Protein AF-A0A935BKK0-F1 (afdb_monomer)

Solvent-accessible surface area (backbone atoms only — not comparable to full-atom values): 16508 Å² total; per-residue (Å²): 139,87,82,82,89,81,78,83,76,80,74,83,74,69,80,75,82,70,68,80,77,66,75,63,63,74,36,65,39,74,51,81,54,62,70,42,51,53,48,46,54,50,42,46,49,52,16,54,50,28,45,72,69,71,35,51,71,61,14,51,52,45,37,55,50,41,71,51,50,42,57,56,42,46,74,59,23,32,37,39,33,63,72,54,38,42,36,63,64,26,60,65,63,49,53,46,23,67,78,62,76,44,82,67,65,46,43,61,90,50,51,63,37,35,42,47,45,77,44,80,42,76,43,96,86,80,47,75,45,77,32,45,33,39,39,39,33,30,91,93,42,76,50,74,48,62,53,81,57,70,51,40,55,56,41,48,66,63,47,51,80,75,51,58,74,91,33,41,34,72,56,33,47,55,51,41,54,56,68,74,39,56,66,58,55,49,51,52,34,54,73,68,66,55,73,55,70,69,61,52,50,54,52,53,52,54,53,54,53,52,59,58,52,70,73,67,63,76,84,77,81,78,78,89,79,94,73,93,82,82,93,78,89,82,77,86,78,83,81,86,74,87,77,79,86,76,89,76,87,80,90,73,92,76,90,74,88,79,81,86,76,90,76,93,131

pLDDT: mean 74.19, std 18.28, range [37.16, 98.0]

Sequence (265 aa):
MNELDETPRPNETMPDGTVAGGAAKFVSIRVSPHSYFTALLLSSFISAFLFYLEKDLAGVIVFASSWILIPFFALNDKIAFDGRQLIRTGAIPTAWCWFNTSRRRLKLRDIEQAETEAIRTAKRGGNVYYRYRTTIRGKGLNVTIASGGSDYRDMVKSILPLLADNVLDTRSIELRDHLTDPAETLERAKNAHIPSAEVLESSFRNSRRRRTQNSNSPQIVVTNQKGRRASRPCQRTPRFRLLSPGSRSISSGFDLATERRSASF

Foldseek 3Di:
DDDDDDDPDPDPPDPPPCVPPPPQDKFKDQDDLVVLVVVLVVLLVVLVVCVVVVVPVVSVVSNVCSVPVSVVQSVQWMWIDRLFKIATPGPVVVVVCVVVVADRIGTLVQWQAKEKDFDWDADDPRDTDTKIWIWTDGPHDIDIDIRDDPSSLVVLQSRLVVHDPNRYDPVSVVSNVCSPCVPVVVVVCVVVVPDDPVVVVVVVVVVVVVVVVVVPDDDPPPDDDDDDDDDDDDDDDDDPDDDDDDDDDDDDDDDDDDDDDDDDD

Secondary structure (DSSP, 8-state):
------PPP-----------------EEEEPPTHHHHHHHHHHHHHHHHHHHTT-HHHHHHHHHHHHHHHHHHHHH-EEEE-SSEEEE--HHHHHHHHHTT--SEEEGGG--EEEEEEEEEEETTTEEEEEEEEEEEETTEEEEEE-SSHHHHHHHHHHGGGS-TTTB-HHHHHHHHHHH-HHHHHHHHHHTTPPPHHHHHHHHHHHHHHHHHTTS----------------PPP--------PPP-------------------

Nearest PDB structures (foldseek):
  5juu-assembly1_PA  TM=6.984E-01  e=1.333E-01  Saccharomyces cerevisiae
  8civ-assembly1_W  TM=6.795E-01  e=1.690E-01  Saccharomyces cerevisiae
  8oj3-assembly2_CF  TM=6.843E-01  e=5.890E-01  Candida albicans
  9fxq-assembly1_A  TM=4.635E-01  e=7.929E-01  Mammalia
  5ym6-assembly2_C  TM=4.821E-01  e=5.640E+00  Porcine coronavirus HKU15

Radius of gyration: 31.92 Å; Cα contacts (8 Å, |Δi|>4): 239; chains: 1; bounding box: 77×105×92 Å

Mean predicted aligned error: 17.64 Å

Structure (mmCIF, N/CA/C/O backbone):
data_AF-A0A935BKK0-F1
#
_entry.id   AF-A0A935BKK0-F1
#
loop_
_atom_site.group_PDB
_atom_site.id
_atom_site.type_symbol
_atom_site.label_atom_id
_atom_site.label_alt_id
_atom_site.label_comp_id
_atom_site.label_asym_id
_atom_site.label_entity_id
_atom_site.label_seq_id
_atom_site.pdbx_PDB_ins_code
_atom_site.Cartn_x
_atom_site.Cartn_y
_atom_site.Cartn_z
_atom_site.occupancy
_atom_site.B_iso_or_equiv
_atom_site.auth_seq_id
_atom_site.auth_comp_id
_atom_site.auth_asym_id
_atom_site.auth_atom_id
_atom_site.pdbx_PDB_model_num
ATOM 1 N N . MET A 1 1 ? -41.709 -18.773 64.059 1.00 37.91 1 MET A N 1
ATOM 2 C CA . MET A 1 1 ? -41.665 -20.034 63.291 1.00 37.91 1 MET A CA 1
ATOM 3 C C . MET A 1 1 ? -42.525 -19.801 62.065 1.00 37.91 1 MET A C 1
ATOM 5 O O . MET A 1 1 ? -43.735 -19.840 62.181 1.00 37.91 1 MET A O 1
ATOM 9 N N . ASN A 1 2 ? -41.974 -19.096 61.082 1.00 47.62 2 ASN A N 1
ATOM 10 C CA . ASN A 1 2 ? -41.115 -19.595 59.996 1.00 47.62 2 ASN A CA 1
ATOM 11 C C . ASN A 1 2 ? -41.984 -20.108 58.852 1.00 47.62 2 ASN A C 1
ATOM 13 O O . ASN A 1 2 ? -42.374 -21.263 58.887 1.00 47.62 2 ASN A O 1
ATOM 17 N N . GLU A 1 3 ? -42.216 -19.255 57.859 1.00 54.94 3 GLU A N 1
ATOM 18 C CA . GLU A 1 3 ? -42.040 -19.615 56.449 1.00 54.94 3 GLU A CA 1
ATOM 19 C C . GLU A 1 3 ? -41.944 -18.318 55.629 1.00 54.94 3 GLU A C 1
ATOM 21 O O . GLU A 1 3 ? -42.894 -17.548 55.516 1.00 54.94 3 GLU A O 1
ATOM 26 N N . LEU A 1 4 ? -40.715 -18.042 55.184 1.00 51.94 4 LEU A N 1
ATOM 27 C CA . LEU A 1 4 ? -40.326 -17.034 54.196 1.00 51.94 4 LEU A CA 1
ATOM 28 C C . LEU A 1 4 ? -40.773 -17.551 52.819 1.00 51.94 4 LEU A C 1
ATOM 30 O O . LEU A 1 4 ? -40.645 -18.738 52.547 1.00 51.94 4 LEU A O 1
ATOM 34 N N . ASP A 1 5 ? -41.500 -16.753 52.043 1.00 56.34 5 ASP A N 1
ATOM 35 C CA . ASP A 1 5 ? -40.977 -16.032 50.870 1.00 56.34 5 ASP A CA 1
ATOM 36 C C . ASP A 1 5 ? -40.160 -16.903 49.898 1.00 56.34 5 ASP A C 1
ATOM 38 O O . ASP A 1 5 ? -38.970 -17.120 50.101 1.00 56.34 5 ASP A O 1
ATOM 42 N N . GLU A 1 6 ? -40.799 -17.345 48.812 1.00 57.25 6 GLU A N 1
ATOM 43 C CA . GLU A 1 6 ? -40.118 -17.649 47.550 1.00 57.25 6 GLU A CA 1
ATOM 44 C C . GLU A 1 6 ? -41.124 -17.544 46.391 1.00 57.25 6 GLU A C 1
ATOM 46 O O . GLU A 1 6 ? -41.786 -18.499 45.984 1.00 57.25 6 GLU A O 1
ATOM 51 N N . THR A 1 7 ? -41.285 -16.329 45.863 1.00 63.69 7 THR A N 1
ATOM 52 C CA . THR A 1 7 ? -41.875 -16.149 44.531 1.00 63.69 7 THR A CA 1
ATOM 53 C C . THR A 1 7 ? -40.811 -16.452 43.468 1.00 63.69 7 THR A C 1
ATOM 55 O O . THR A 1 7 ? -39.657 -16.036 43.612 1.00 63.69 7 THR A O 1
ATOM 58 N N . PRO A 1 8 ? -41.145 -17.185 42.390 1.00 51.88 8 PRO A N 1
ATOM 59 C CA . PRO A 1 8 ? -40.176 -17.527 41.360 1.00 51.88 8 PRO A CA 1
ATOM 60 C C . PRO A 1 8 ? -39.785 -16.265 40.586 1.00 51.88 8 PRO A C 1
ATOM 62 O O . PRO A 1 8 ? -40.632 -15.578 40.010 1.00 51.88 8 PRO A O 1
ATOM 65 N N . ARG A 1 9 ? -38.485 -15.951 40.583 1.00 50.94 9 ARG A N 1
ATOM 66 C CA . ARG A 1 9 ? -37.922 -14.825 39.830 1.00 50.94 9 ARG A CA 1
ATOM 67 C C . ARG A 1 9 ? -38.224 -14.993 38.335 1.00 50.94 9 ARG A C 1
ATOM 69 O O . ARG A 1 9 ? -37.987 -16.076 37.797 1.00 50.94 9 ARG A O 1
ATOM 76 N N . PRO A 1 10 ? -38.684 -13.940 37.640 1.00 47.69 10 PRO A N 1
ATOM 77 C CA . PRO A 1 10 ? -38.811 -13.969 36.196 1.00 47.69 10 PRO A CA 1
ATOM 78 C C . PRO A 1 10 ? -37.407 -13.979 35.592 1.00 47.69 10 PRO A C 1
ATOM 80 O O . PRO A 1 10 ? -36.679 -12.997 35.675 1.00 47.69 10 PRO A O 1
ATOM 83 N N . ASN A 1 11 ? -37.043 -15.129 35.035 1.00 51.31 11 ASN A N 1
ATOM 84 C CA . ASN A 1 11 ? -36.199 -15.324 33.863 1.00 51.31 11 ASN A CA 1
ATOM 85 C C . ASN A 1 11 ? -35.245 -14.155 33.581 1.00 51.31 11 ASN A C 1
ATOM 87 O O . ASN A 1 11 ? -35.553 -13.257 32.795 1.00 51.31 11 ASN A O 1
ATOM 91 N N . GLU A 1 12 ? -34.060 -14.209 34.186 1.00 47.75 12 GLU A N 1
ATOM 92 C CA . GLU A 1 12 ? -32.892 -13.506 33.676 1.00 47.75 12 GLU A CA 1
ATOM 93 C C . GLU A 1 12 ? -32.617 -14.046 32.267 1.00 47.75 12 GLU A C 1
ATOM 95 O O . GLU A 1 12 ? -31.925 -15.044 32.068 1.00 47.75 12 GLU A O 1
ATOM 100 N N . THR A 1 13 ? -33.209 -13.406 31.258 1.00 48.81 13 THR A N 1
ATOM 101 C CA . THR A 1 13 ? -32.675 -13.426 29.902 1.00 48.81 13 THR A CA 1
ATOM 102 C C . THR A 1 13 ? -31.261 -12.886 30.002 1.00 48.81 13 THR A C 1
ATOM 104 O O . THR A 1 13 ? -31.041 -11.675 30.040 1.00 48.81 13 THR A O 1
ATOM 107 N N . MET A 1 14 ? -30.303 -13.810 30.075 1.00 43.22 14 MET A N 1
ATOM 108 C CA . MET A 1 14 ? -28.941 -13.555 29.645 1.00 43.22 14 MET A CA 1
ATOM 109 C C . MET A 1 14 ? -29.031 -12.780 28.326 1.00 43.22 14 MET A C 1
ATOM 111 O O . MET A 1 14 ? -29.730 -13.248 27.419 1.00 43.22 14 MET A O 1
ATOM 115 N N . PRO A 1 15 ? -28.387 -11.608 28.190 1.00 44.84 15 PRO A N 1
ATOM 116 C CA . PRO A 1 15 ? -28.134 -11.077 26.870 1.00 44.84 15 PRO A CA 1
ATOM 117 C C . PRO A 1 15 ? -27.265 -12.126 26.188 1.00 44.84 15 PRO A C 1
ATOM 119 O O . PRO A 1 15 ? -26.084 -12.278 26.499 1.00 44.84 15 PRO A O 1
ATOM 122 N N . ASP A 1 16 ? -27.914 -12.911 25.332 1.00 40.69 16 ASP A N 1
ATOM 123 C CA . ASP A 1 16 ? -27.285 -13.731 24.324 1.00 40.69 16 ASP A CA 1
ATOM 124 C C . ASP A 1 16 ? -26.222 -12.839 23.690 1.00 40.69 16 ASP A C 1
ATOM 126 O O . ASP A 1 16 ? -26.522 -11.863 22.995 1.00 40.69 16 ASP A O 1
ATOM 130 N N . GLY A 1 17 ? -24.968 -13.123 24.040 1.00 40.44 17 GLY A N 1
ATOM 131 C CA . GLY A 1 17 ? -23.784 -12.603 23.393 1.00 40.44 17 GLY A CA 1
ATOM 132 C C . GLY A 1 17 ? -23.728 -13.176 21.988 1.00 40.44 17 GLY A C 1
ATOM 133 O O . GLY A 1 17 ? -22.764 -13.838 21.614 1.00 40.44 17 GLY A O 1
ATOM 134 N N . THR A 1 18 ? -24.759 -12.892 21.198 1.00 38.88 18 THR A N 1
ATOM 135 C CA . THR A 1 18 ? -24.728 -12.888 19.755 1.00 38.88 18 THR A CA 1
ATOM 136 C C . THR A 1 18 ? -23.804 -11.736 19.391 1.00 38.88 18 THR A C 1
ATOM 138 O O . THR A 1 18 ? -24.219 -10.635 19.032 1.00 38.88 18 THR A O 1
ATOM 141 N N . VAL A 1 19 ? -22.502 -11.988 19.540 1.00 45.91 19 VAL A N 1
ATOM 142 C CA . VAL A 1 19 ? -21.461 -11.278 18.812 1.00 45.91 19 VAL A CA 1
ATOM 143 C C . VAL A 1 19 ? -21.928 -11.359 17.376 1.00 45.91 19 VAL A C 1
ATOM 145 O O . VAL A 1 19 ? -21.990 -12.455 16.819 1.00 45.91 19 VAL A O 1
ATOM 148 N N . ALA A 1 20 ? -22.391 -10.226 16.852 1.00 38.09 20 ALA A N 1
ATOM 149 C CA . ALA A 1 20 ? -22.982 -10.109 15.539 1.00 38.09 20 ALA A CA 1
ATOM 150 C C . ALA A 1 20 ? -22.041 -10.770 14.529 1.00 38.09 20 ALA A C 1
ATOM 152 O O . ALA A 1 20 ? -21.053 -10.184 14.083 1.00 38.09 20 ALA A O 1
ATOM 153 N N . GLY A 1 21 ? -22.343 -12.026 14.202 1.00 37.16 21 GLY A N 1
ATOM 154 C CA . GLY A 1 21 ? -21.701 -12.805 13.165 1.00 37.16 21 GLY A CA 1
ATOM 155 C C . GLY A 1 21 ? -22.168 -12.249 11.837 1.00 37.16 21 GLY A C 1
ATOM 156 O O . GLY A 1 21 ? -22.944 -12.882 11.128 1.00 37.16 21 GLY A O 1
ATOM 157 N N . GLY A 1 22 ? -21.747 -11.020 11.535 1.00 42.44 22 GLY A N 1
ATOM 158 C CA . GLY A 1 22 ? -21.942 -10.401 10.242 1.00 42.44 22 GLY A CA 1
ATOM 159 C C . GLY A 1 22 ? -21.356 -11.341 9.205 1.00 42.44 22 GLY A C 1
ATOM 160 O O . GLY A 1 22 ? -20.155 -11.618 9.229 1.00 42.44 22 GLY A O 1
ATOM 161 N N . ALA A 1 23 ? -22.224 -11.874 8.343 1.00 44.94 23 ALA A N 1
ATOM 162 C CA . ALA A 1 23 ? -21.846 -12.700 7.208 1.00 44.94 23 ALA A CA 1
ATOM 163 C C . ALA A 1 23 ? -20.591 -12.104 6.564 1.00 44.94 23 ALA A C 1
ATOM 165 O O . ALA A 1 23 ? -20.589 -10.923 6.211 1.00 44.94 23 ALA A O 1
ATOM 166 N N . ALA A 1 24 ? -19.516 -12.894 6.502 1.00 54.97 24 ALA A N 1
ATOM 167 C CA . ALA A 1 24 ? -18.192 -12.443 6.094 1.00 54.97 24 ALA A CA 1
ATOM 168 C C . ALA A 1 24 ? -18.259 -11.812 4.696 1.00 54.97 24 ALA A C 1
ATOM 170 O O . ALA A 1 24 ? -18.214 -12.500 3.676 1.00 54.97 24 ALA A O 1
ATOM 171 N N . LYS A 1 25 ? -18.426 -10.487 4.650 1.00 71.06 25 LYS A N 1
ATOM 172 C CA . LYS A 1 25 ? -18.494 -9.722 3.412 1.00 71.06 25 LYS A CA 1
ATOM 173 C C . LYS A 1 25 ? -17.109 -9.800 2.789 1.00 71.06 25 LYS A C 1
ATOM 175 O O . LYS A 1 25 ? -16.136 -9.348 3.387 1.00 71.06 25 LYS A O 1
ATOM 180 N N . PHE A 1 26 ? -17.022 -10.386 1.600 1.00 79.56 26 PHE A N 1
ATOM 181 C CA . PHE A 1 26 ? -15.800 -10.337 0.813 1.00 79.56 26 PHE A CA 1
ATOM 182 C C . PHE A 1 26 ? -15.550 -8.878 0.423 1.00 79.56 26 PHE A C 1
ATOM 184 O O . PHE A 1 26 ? -16.337 -8.287 -0.321 1.00 79.56 26 PHE A O 1
ATOM 191 N N . VAL A 1 27 ? -14.485 -8.281 0.955 1.00 84.62 27 VAL A N 1
ATOM 192 C CA . VAL A 1 27 ? -14.119 -6.891 0.659 1.00 84.62 27 VAL A CA 1
ATOM 193 C C . VAL A 1 27 ? -12.782 -6.873 -0.061 1.00 84.62 27 VAL A C 1
ATOM 195 O O . VAL A 1 27 ? -11.826 -7.521 0.361 1.00 84.62 27 VAL A O 1
ATOM 198 N N . SER A 1 28 ? -12.705 -6.120 -1.157 1.00 86.25 28 SER A N 1
ATOM 199 C CA . SER A 1 28 ? -11.475 -5.963 -1.927 1.00 86.25 28 SER A CA 1
ATOM 200 C C . SER A 1 28 ? -11.129 -4.496 -2.134 1.00 86.25 28 SER A C 1
ATOM 202 O O . SER A 1 28 ? -12.001 -3.707 -2.489 1.00 86.25 28 SER A O 1
ATOM 204 N N . ILE A 1 29 ? -9.853 -4.153 -1.982 1.00 86.44 29 ILE A N 1
ATOM 205 C CA . ILE A 1 29 ? -9.317 -2.804 -2.165 1.00 86.44 29 ILE A CA 1
ATOM 206 C C . ILE A 1 29 ? -8.163 -2.826 -3.158 1.00 86.44 29 ILE A C 1
ATOM 208 O O . ILE A 1 29 ? -7.318 -3.721 -3.143 1.00 86.44 29 ILE A O 1
ATOM 212 N N . ARG A 1 30 ? -8.090 -1.796 -4.004 1.00 84.25 30 ARG A N 1
ATOM 213 C CA . ARG A 1 30 ? -6.943 -1.574 -4.892 1.00 84.25 30 ARG A CA 1
ATOM 214 C C . ARG A 1 30 ? -5.735 -1.070 -4.110 1.00 84.25 30 ARG A C 1
ATOM 216 O O . ARG A 1 30 ? -5.847 -0.156 -3.295 1.00 84.25 30 ARG A O 1
ATOM 223 N N . VAL A 1 31 ? -4.572 -1.646 -4.387 1.00 81.81 31 VAL A N 1
ATOM 224 C CA . VAL A 1 31 ? -3.328 -1.243 -3.722 1.00 81.81 31 VAL A CA 1
ATOM 225 C C . VAL A 1 31 ? -2.841 0.091 -4.279 1.00 81.81 31 VAL A C 1
ATOM 227 O O . VAL A 1 31 ? -3.109 0.433 -5.431 1.00 81.81 31 VAL A O 1
ATOM 230 N N . SER A 1 32 ? -2.121 0.867 -3.466 1.00 79.25 32 SER A N 1
ATOM 231 C CA . SER A 1 32 ? 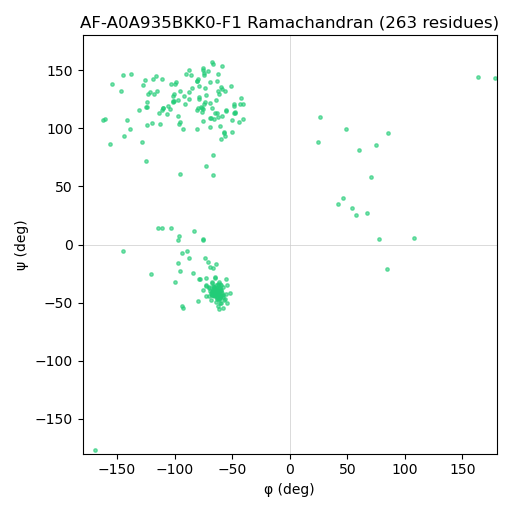-1.494 2.088 -3.958 1.00 79.25 32 SER A CA 1
ATOM 232 C C . SER A 1 32 ? -0.467 1.755 -5.058 1.00 79.25 32 SER A C 1
ATOM 234 O O . SER A 1 32 ? 0.389 0.887 -4.870 1.00 79.25 32 SER A O 1
ATOM 236 N N . PRO A 1 33 ? -0.491 2.459 -6.203 1.00 79.44 33 PRO A N 1
ATOM 237 C CA . PRO A 1 33 ? 0.383 2.160 -7.340 1.00 79.44 33 PRO A CA 1
ATOM 238 C C . PRO A 1 33 ? 1.840 2.610 -7.131 1.00 79.44 33 PRO A C 1
ATOM 240 O O . PRO A 1 33 ? 2.655 2.512 -8.043 1.00 79.44 33 PRO A O 1
ATOM 243 N N . HIS A 1 34 ? 2.196 3.118 -5.947 1.00 84.19 34 HIS A N 1
ATOM 244 C CA . HIS A 1 34 ? 3.484 3.768 -5.707 1.00 84.19 34 HIS A CA 1
ATOM 245 C C . HIS A 1 34 ? 4.681 2.851 -6.000 1.00 84.19 34 HIS A C 1
ATOM 247 O O . HIS A 1 34 ? 5.605 3.267 -6.691 1.00 84.19 34 HIS A O 1
ATOM 253 N N . SER A 1 35 ? 4.625 1.584 -5.571 1.00 83.62 35 SER A N 1
ATOM 254 C CA . SER A 1 35 ? 5.682 0.598 -5.847 1.00 83.62 35 SER A CA 1
ATOM 255 C C . SER A 1 35 ? 5.836 0.271 -7.337 1.00 83.62 35 SER A C 1
ATOM 257 O O . SER A 1 35 ? 6.922 -0.073 -7.796 1.00 83.62 35 SER A O 1
ATOM 259 N N . TYR A 1 36 ? 4.751 0.371 -8.106 1.00 88.25 36 TYR A N 1
ATOM 260 C CA . TYR A 1 36 ? 4.778 0.142 -9.549 1.00 88.25 36 TYR A CA 1
ATOM 261 C C . TYR A 1 36 ? 5.417 1.324 -10.274 1.00 88.25 36 TYR A C 1
ATOM 263 O O . TYR A 1 36 ? 6.218 1.119 -11.178 1.00 88.25 36 TYR A O 1
ATOM 271 N N . PHE A 1 37 ? 5.140 2.557 -9.838 1.00 90.69 37 PHE A N 1
ATOM 272 C CA . PHE A 1 37 ? 5.808 3.737 -10.387 1.00 90.69 37 PHE A CA 1
ATOM 273 C C . PHE A 1 37 ? 7.311 3.725 -10.126 1.00 90.69 37 PHE A C 1
ATOM 275 O O . PHE A 1 37 ? 8.081 4.015 -11.036 1.00 90.69 37 PHE A O 1
ATOM 282 N N . THR A 1 38 ? 7.748 3.338 -8.923 1.00 91.69 38 THR A N 1
ATOM 283 C CA . THR A 1 38 ? 9.184 3.201 -8.641 1.00 91.69 38 THR A CA 1
ATOM 284 C C . THR A 1 38 ? 9.830 2.136 -9.520 1.00 91.69 38 THR A C 1
ATOM 286 O O . THR A 1 38 ? 10.916 2.365 -10.041 1.00 91.69 38 THR A O 1
ATOM 289 N N . ALA A 1 39 ? 9.150 1.004 -9.741 1.00 91.12 39 ALA A N 1
ATOM 290 C CA . ALA A 1 39 ? 9.642 -0.040 -10.634 1.00 91.12 39 ALA A CA 1
ATOM 291 C C . ALA A 1 39 ? 9.741 0.448 -12.088 1.00 91.12 39 ALA A C 1
ATOM 293 O O . ALA A 1 39 ? 10.757 0.199 -12.723 1.00 91.12 39 ALA A O 1
ATOM 294 N N . LEU A 1 40 ? 8.737 1.186 -12.579 1.00 94.00 40 LEU A N 1
ATOM 295 C CA . LEU A 1 40 ? 8.705 1.749 -13.935 1.00 94.00 40 LEU A CA 1
ATOM 296 C C . LEU A 1 40 ? 9.812 2.782 -14.164 1.00 94.00 40 LEU A C 1
ATOM 298 O O . LEU A 1 40 ? 10.447 2.800 -15.218 1.00 94.00 40 LEU A O 1
ATOM 302 N N . LEU A 1 41 ? 10.062 3.646 -13.179 1.00 95.50 41 LEU A N 1
ATOM 303 C CA . LEU A 1 41 ? 11.153 4.618 -13.251 1.00 95.50 41 LEU A CA 1
ATOM 304 C C . LEU A 1 41 ? 12.516 3.921 -13.245 1.00 95.50 41 LEU A C 1
ATOM 306 O O . LEU A 1 41 ? 13.382 4.263 -14.047 1.00 95.50 41 LEU A O 1
ATOM 310 N N . LEU A 1 42 ? 12.691 2.916 -12.385 1.00 95.94 42 LEU A N 1
ATOM 311 C CA . LEU A 1 42 ? 13.938 2.166 -12.292 1.00 95.94 42 LEU A CA 1
ATOM 312 C C . LEU A 1 42 ? 14.220 1.360 -13.567 1.00 95.94 42 LEU A C 1
ATOM 314 O O . LEU A 1 42 ? 15.341 1.375 -14.063 1.00 95.94 42 LEU A O 1
ATOM 318 N N . SER A 1 43 ? 13.218 0.693 -14.137 1.00 94.56 43 SER A N 1
ATOM 319 C CA . SER A 1 43 ? 13.366 -0.040 -15.399 1.00 94.56 43 SER A CA 1
ATOM 320 C C . SER A 1 43 ? 13.622 0.890 -16.585 1.00 94.56 43 SER A C 1
ATOM 322 O O . SER A 1 43 ? 14.423 0.556 -17.455 1.00 94.56 43 SER A O 1
ATOM 324 N N . SER A 1 44 ? 13.008 2.077 -16.603 1.00 96.19 44 SER A N 1
ATOM 325 C CA . SER A 1 44 ? 13.302 3.104 -17.611 1.00 96.19 44 SER A CA 1
ATOM 326 C C . SER A 1 44 ? 14.746 3.596 -17.490 1.00 96.19 44 SER A C 1
ATOM 328 O O . SER A 1 44 ? 15.427 3.748 -18.500 1.00 96.19 44 SER A O 1
ATOM 330 N N . PHE A 1 45 ? 15.245 3.774 -16.263 1.00 97.75 45 PHE A N 1
ATOM 331 C CA . PHE A 1 45 ? 16.648 4.104 -16.015 1.00 97.75 45 PHE A CA 1
ATOM 332 C C . PHE A 1 45 ? 17.596 2.990 -16.483 1.00 97.75 45 PHE A C 1
ATOM 334 O O . PHE A 1 45 ? 18.573 3.270 -17.171 1.00 97.75 45 PHE A O 1
ATOM 341 N N . ILE A 1 46 ? 17.288 1.724 -16.180 1.00 97.06 46 ILE A N 1
ATOM 342 C CA . ILE A 1 46 ? 18.077 0.569 -16.640 1.00 97.06 46 ILE A CA 1
ATOM 343 C C . ILE A 1 46 ? 18.086 0.490 -18.171 1.00 97.06 46 ILE A C 1
ATOM 345 O O . ILE A 1 46 ? 19.127 0.233 -18.767 1.00 97.06 46 ILE A O 1
ATOM 349 N N . SER A 1 47 ? 16.950 0.745 -18.820 1.00 97.50 47 SER A N 1
ATOM 350 C CA . SER A 1 47 ? 16.868 0.796 -20.280 1.00 97.50 47 SER A CA 1
ATOM 351 C C . SER A 1 47 ? 17.751 1.907 -20.863 1.00 97.50 47 SER A C 1
ATOM 353 O O . SER A 1 47 ? 18.548 1.635 -21.758 1.00 97.50 47 SER A O 1
ATOM 355 N N . ALA A 1 48 ? 17.695 3.123 -20.309 1.00 97.50 48 ALA A N 1
ATOM 356 C CA . ALA A 1 48 ? 18.576 4.222 -20.711 1.00 97.50 48 ALA A CA 1
ATOM 357 C C . ALA A 1 48 ? 20.063 3.878 -20.511 1.00 97.50 48 ALA A C 1
ATOM 359 O O . ALA A 1 48 ? 20.894 4.187 -21.362 1.00 97.50 48 ALA A O 1
ATOM 360 N N . PHE A 1 49 ? 20.396 3.184 -19.420 1.00 98.00 49 PHE A N 1
ATOM 361 C CA . PHE A 1 49 ? 21.752 2.707 -19.163 1.00 98.00 49 PHE A CA 1
ATOM 362 C C . PHE A 1 49 ? 22.208 1.643 -20.177 1.00 98.00 49 PHE A C 1
ATOM 364 O O . PHE A 1 49 ? 23.360 1.649 -20.595 1.00 98.00 49 PHE A O 1
ATOM 371 N N . LEU A 1 50 ? 21.315 0.759 -20.629 1.00 97.62 50 LEU A N 1
ATOM 372 C CA . LEU A 1 50 ? 21.626 -0.214 -21.683 1.00 97.62 50 LEU A CA 1
ATOM 373 C C . LEU A 1 50 ? 21.875 0.454 -23.039 1.00 97.62 50 LEU A C 1
ATOM 375 O O . LEU A 1 50 ? 22.786 0.033 -23.747 1.00 97.62 50 LEU A O 1
ATOM 379 N N . PHE A 1 51 ? 21.125 1.507 -23.372 1.00 97.62 51 PHE A N 1
ATOM 380 C CA . PHE A 1 51 ? 21.409 2.328 -24.554 1.00 97.62 51 PHE A CA 1
ATOM 381 C C . PHE A 1 51 ? 22.770 3.017 -24.453 1.00 97.62 51 PHE A C 1
ATOM 383 O O . PHE A 1 51 ? 23.517 3.048 -25.423 1.00 97.62 51 PHE A O 1
ATOM 390 N N . TYR A 1 52 ? 23.134 3.507 -23.266 1.00 97.75 52 TYR A N 1
ATOM 391 C CA . TYR A 1 52 ? 24.463 4.073 -23.032 1.00 97.75 52 TYR A CA 1
ATOM 392 C C . TYR A 1 52 ? 25.596 3.051 -23.243 1.00 97.75 52 TYR A C 1
ATOM 394 O O . TYR A 1 52 ? 26.676 3.416 -23.692 1.00 97.75 52 TYR A O 1
ATOM 402 N N . LEU A 1 53 ? 25.351 1.768 -22.960 1.00 98.00 53 LEU A N 1
ATOM 403 C CA . LEU A 1 53 ? 26.295 0.673 -23.221 1.00 98.00 53 LEU A CA 1
ATOM 404 C C . LEU A 1 53 ? 26.248 0.144 -24.669 1.00 98.00 53 LEU A C 1
ATOM 406 O O . LEU A 1 53 ? 26.784 -0.936 -24.927 1.00 98.00 53 LEU A O 1
ATOM 410 N N . GLU A 1 54 ? 25.571 0.845 -25.587 1.00 97.38 54 GLU A N 1
ATOM 411 C CA . GLU A 1 54 ? 25.372 0.443 -26.992 1.00 97.38 54 GLU A CA 1
ATOM 412 C C . GLU A 1 54 ? 24.677 -0.929 -27.134 1.00 97.38 54 GLU A C 1
ATOM 414 O O . GLU A 1 54 ? 24.821 -1.653 -28.121 1.00 97.38 54 GLU A O 1
ATOM 419 N N . LYS A 1 55 ? 23.903 -1.337 -26.118 1.00 97.50 55 LYS A N 1
ATOM 420 C CA . LYS A 1 55 ? 23.090 -2.562 -26.129 1.00 97.50 55 LYS A CA 1
ATOM 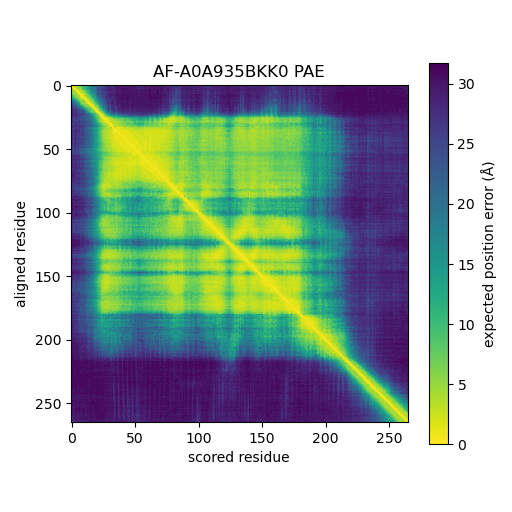421 C C . LYS A 1 55 ? 21.659 -2.243 -26.544 1.00 97.50 55 LYS A C 1
ATOM 423 O O . LYS A 1 55 ? 20.714 -2.518 -25.802 1.00 97.50 55 LYS A O 1
ATOM 428 N N . ASP A 1 56 ? 21.502 -1.714 -27.753 1.00 96.12 56 ASP A N 1
ATOM 429 C CA . ASP A 1 56 ? 20.235 -1.160 -28.246 1.00 96.12 56 ASP A CA 1
ATOM 430 C C . ASP A 1 56 ? 19.078 -2.159 -28.190 1.00 96.12 56 ASP A C 1
ATOM 432 O O . ASP A 1 56 ? 18.008 -1.852 -27.663 1.00 96.12 56 ASP A O 1
ATOM 436 N N . LEU A 1 57 ? 19.302 -3.394 -28.653 1.00 97.12 57 LEU A N 1
ATOM 437 C CA . LEU A 1 57 ? 18.269 -4.433 -28.650 1.00 97.12 57 LEU A CA 1
ATOM 438 C C . LEU A 1 57 ? 17.777 -4.740 -27.226 1.00 97.12 57 LEU A C 1
ATOM 440 O O . LEU A 1 57 ? 16.572 -4.817 -26.983 1.00 97.12 57 LEU A O 1
ATOM 444 N N . ALA A 1 58 ? 18.700 -4.885 -26.271 1.00 96.31 58 ALA A N 1
ATOM 445 C CA . ALA A 1 58 ? 18.353 -5.146 -24.877 1.00 96.31 58 ALA A CA 1
ATOM 446 C C . ALA A 1 58 ? 17.637 -3.939 -24.248 1.00 96.31 58 ALA A C 1
ATOM 448 O O . ALA A 1 58 ? 16.638 -4.118 -23.548 1.00 96.31 58 ALA A O 1
ATOM 449 N N . GLY A 1 59 ? 18.104 -2.720 -24.539 1.00 97.25 59 GLY A N 1
ATOM 450 C CA . GLY A 1 59 ? 17.485 -1.473 -24.092 1.00 97.25 59 GLY A CA 1
ATOM 451 C C . GLY A 1 59 ? 16.028 -1.354 -24.540 1.00 97.25 59 GLY A C 1
ATOM 452 O O . GLY A 1 59 ? 15.157 -1.099 -23.702 1.00 97.25 59 GLY A O 1
ATOM 453 N N . VAL A 1 60 ? 15.746 -1.629 -25.820 1.00 97.50 60 VAL A N 1
ATOM 454 C CA . VAL A 1 60 ? 14.387 -1.621 -26.395 1.00 97.50 60 VAL A CA 1
ATOM 455 C C . VAL A 1 60 ? 13.493 -2.678 -25.747 1.00 97.50 60 VAL A C 1
ATOM 457 O O . VAL A 1 60 ? 12.364 -2.366 -25.365 1.00 97.50 60 VAL A O 1
ATOM 460 N N . ILE A 1 61 ? 13.981 -3.912 -25.578 1.00 96.94 61 ILE A N 1
ATOM 461 C CA . ILE A 1 61 ? 13.195 -4.999 -24.972 1.00 96.94 61 ILE A CA 1
ATOM 462 C C . ILE A 1 61 ? 12.809 -4.651 -23.530 1.00 96.94 61 ILE A C 1
ATOM 464 O O . ILE A 1 61 ? 11.641 -4.787 -23.153 1.00 96.94 61 ILE A O 1
ATOM 468 N N . VAL A 1 62 ? 13.757 -4.169 -22.720 1.00 96.25 62 VAL A N 1
ATOM 469 C CA . VAL A 1 62 ? 13.491 -3.775 -21.326 1.00 96.25 62 VAL A CA 1
ATOM 470 C C . VAL A 1 62 ? 12.522 -2.595 -21.269 1.00 96.25 62 VAL A C 1
ATOM 472 O O . VAL A 1 62 ? 11.601 -2.604 -20.452 1.00 96.25 62 VAL A O 1
ATOM 475 N N . PHE A 1 63 ? 12.669 -1.613 -22.162 1.00 97.06 63 PHE A N 1
ATOM 476 C CA . PHE A 1 63 ? 11.761 -0.471 -22.232 1.00 97.06 63 PHE A CA 1
ATOM 477 C C . PHE A 1 63 ? 10.327 -0.902 -22.551 1.00 97.06 63 PHE A C 1
ATOM 479 O O . PHE A 1 63 ? 9.404 -0.620 -21.784 1.00 97.06 63 PHE A O 1
ATOM 486 N N . ALA A 1 64 ? 10.148 -1.626 -23.658 1.00 96.56 64 ALA A N 1
ATOM 487 C CA . ALA A 1 64 ? 8.841 -2.051 -24.141 1.00 96.56 64 ALA A CA 1
ATOM 488 C C . ALA A 1 64 ? 8.148 -2.982 -23.139 1.00 96.56 64 ALA A C 1
ATOM 490 O O . ALA A 1 64 ? 6.991 -2.762 -22.780 1.00 96.56 64 ALA A O 1
ATOM 491 N N . SER A 1 65 ? 8.867 -3.985 -22.626 1.00 94.12 65 SER A N 1
ATOM 492 C CA . SER A 1 65 ? 8.317 -4.908 -21.629 1.00 94.12 65 SER A CA 1
ATOM 493 C C . SER A 1 65 ? 7.921 -4.184 -20.343 1.00 94.12 65 SER A C 1
ATOM 495 O O . SER A 1 65 ? 6.828 -4.411 -19.833 1.00 94.12 65 SER A O 1
ATOM 497 N N . SER A 1 66 ? 8.741 -3.254 -19.850 1.00 94.75 66 SER A N 1
ATOM 498 C CA . SER A 1 66 ? 8.423 -2.455 -18.667 1.00 94.75 66 SER A CA 1
ATOM 499 C C . SER A 1 66 ? 7.154 -1.617 -18.849 1.00 94.75 66 SER A C 1
ATOM 501 O O . SER A 1 66 ? 6.261 -1.647 -17.999 1.00 94.75 66 SER A O 1
ATOM 503 N N . TRP A 1 67 ? 7.060 -0.872 -19.951 1.00 95.25 67 TRP A N 1
ATOM 504 C CA . TRP A 1 67 ? 5.938 0.032 -20.218 1.00 95.25 67 TRP A CA 1
ATOM 505 C C . TRP A 1 67 ? 4.618 -0.686 -20.497 1.00 95.25 67 TRP A C 1
ATOM 507 O O . TRP A 1 67 ? 3.563 -0.078 -20.347 1.00 95.25 67 TRP A O 1
ATOM 517 N N . ILE A 1 68 ? 4.652 -1.969 -20.854 1.00 93.88 68 ILE A N 1
ATOM 518 C CA . ILE A 1 68 ? 3.449 -2.787 -21.044 1.00 93.88 68 ILE A CA 1
ATOM 519 C C . ILE A 1 68 ? 3.109 -3.545 -19.755 1.00 93.88 68 ILE A C 1
ATOM 521 O O . ILE A 1 68 ? 1.994 -3.446 -19.240 1.00 93.88 68 ILE A O 1
ATOM 525 N N . LEU A 1 69 ? 4.072 -4.283 -19.197 1.00 91.06 69 LEU A N 1
ATOM 526 C CA . LEU A 1 69 ? 3.831 -5.209 -18.090 1.00 91.06 69 LEU A CA 1
ATOM 527 C C . LEU A 1 69 ? 3.575 -4.488 -16.766 1.00 91.06 69 LEU A C 1
ATOM 529 O O . LEU A 1 69 ? 2.656 -4.856 -16.038 1.00 91.06 69 LEU A O 1
ATOM 533 N N . ILE A 1 70 ? 4.356 -3.456 -16.432 1.00 90.50 70 ILE A N 1
ATOM 534 C CA . ILE A 1 70 ? 4.237 -2.778 -15.134 1.00 90.50 70 ILE A CA 1
ATOM 535 C C . ILE A 1 70 ? 2.874 -2.094 -14.954 1.00 90.50 70 ILE A C 1
ATOM 537 O O . ILE A 1 70 ? 2.248 -2.343 -13.918 1.00 90.50 70 ILE A O 1
ATOM 541 N N . PRO A 1 71 ? 2.356 -1.281 -15.899 1.00 89.06 71 PRO A N 1
ATOM 542 C CA . PRO A 1 71 ? 1.024 -0.706 -15.734 1.00 89.06 71 PRO A CA 1
ATOM 543 C C . PRO A 1 71 ? -0.067 -1.778 -15.759 1.00 89.06 71 PRO A C 1
ATOM 545 O O . PRO A 1 71 ? -1.004 -1.696 -14.965 1.00 89.06 71 PRO A O 1
ATOM 548 N N . PHE A 1 72 ? 0.072 -2.822 -16.584 1.00 89.06 72 PHE A N 1
ATOM 549 C CA . PHE A 1 72 ? -0.863 -3.947 -16.575 1.00 89.06 72 PHE A CA 1
ATOM 550 C C . PHE A 1 72 ? -0.938 -4.619 -15.194 1.00 89.06 72 PHE A C 1
ATOM 552 O O . PHE A 1 72 ? -2.028 -4.883 -14.681 1.00 89.06 72 PHE A O 1
ATOM 559 N N . PHE A 1 73 ? 0.203 -4.840 -14.538 1.00 86.50 73 PHE A N 1
ATOM 560 C CA . PHE A 1 73 ? 0.233 -5.384 -13.182 1.00 86.50 73 PHE A CA 1
ATOM 561 C C . PHE A 1 73 ? -0.280 -4.399 -12.130 1.00 86.50 73 PHE A C 1
ATOM 563 O O . PHE A 1 73 ? -0.988 -4.817 -11.214 1.00 86.50 73 PHE A O 1
ATOM 570 N N . ALA A 1 74 ? 0.013 -3.105 -12.273 1.00 86.00 74 ALA A N 1
ATOM 571 C CA . ALA A 1 74 ? -0.472 -2.071 -11.362 1.00 86.00 74 ALA A CA 1
ATOM 572 C C . ALA A 1 74 ? -2.007 -1.995 -11.338 1.00 86.00 74 ALA A C 1
ATOM 574 O O . ALA A 1 74 ? -2.602 -1.795 -10.281 1.00 86.00 74 ALA A O 1
ATOM 575 N N . LEU A 1 75 ? -2.657 -2.188 -12.490 1.00 84.38 75 LEU A N 1
ATOM 576 C CA . LEU A 1 75 ? -4.117 -2.150 -12.614 1.00 84.38 75 LEU A CA 1
ATOM 577 C C . LEU A 1 75 ? -4.812 -3.380 -12.010 1.00 84.38 75 LEU A C 1
ATOM 579 O O . LEU A 1 75 ? -5.951 -3.278 -11.549 1.00 84.38 75 LEU A O 1
ATOM 583 N N . ASN A 1 76 ? -4.133 -4.529 -11.995 1.00 84.00 76 ASN A N 1
ATOM 584 C CA . ASN A 1 76 ? -4.682 -5.794 -11.508 1.00 84.00 76 ASN A CA 1
ATOM 585 C C . ASN A 1 76 ? -4.365 -6.083 -10.027 1.00 84.00 76 ASN A C 1
ATOM 587 O O . ASN A 1 76 ? -4.907 -7.037 -9.468 1.00 84.00 76 ASN A O 1
ATOM 591 N N . ASP A 1 77 ? -3.530 -5.273 -9.366 1.00 85.12 77 ASP A N 1
ATOM 592 C CA . ASP A 1 77 ? -3.182 -5.479 -7.955 1.00 85.12 77 ASP A CA 1
ATOM 593 C C . ASP A 1 77 ? -4.330 -5.092 -7.012 1.00 85.12 77 ASP A C 1
ATOM 595 O O . ASP A 1 77 ? -4.789 -3.945 -6.955 1.00 85.12 77 ASP A O 1
ATOM 599 N N . LYS A 1 78 ? -4.780 -6.074 -6.231 1.00 88.00 78 LYS A N 1
ATOM 600 C CA . LYS A 1 78 ? -5.857 -5.936 -5.250 1.00 88.00 78 LYS A CA 1
ATOM 601 C C . LYS A 1 78 ? -5.496 -6.679 -3.967 1.00 88.00 78 LYS A C 1
ATOM 603 O O . LYS A 1 78 ? -4.860 -7.733 -4.000 1.00 88.00 78 LYS A O 1
ATOM 608 N N . ILE A 1 79 ? -5.944 -6.141 -2.840 1.00 86.81 79 ILE A N 1
ATOM 609 C CA . ILE A 1 79 ? -5.982 -6.814 -1.541 1.00 86.81 79 ILE A CA 1
ATOM 610 C C . ILE A 1 79 ? -7.420 -7.261 -1.319 1.00 86.81 79 ILE A C 1
ATOM 612 O O . ILE A 1 79 ? -8.330 -6.448 -1.439 1.00 86.81 79 ILE A O 1
ATOM 616 N N . ALA A 1 80 ? -7.618 -8.536 -1.016 1.00 88.00 80 ALA A N 1
ATOM 617 C CA . ALA A 1 80 ? -8.913 -9.111 -0.690 1.00 88.00 80 ALA A CA 1
ATOM 618 C C . ALA A 1 80 ? -8.923 -9.614 0.755 1.00 88.00 80 ALA A C 1
ATOM 620 O O . ALA A 1 80 ? -7.911 -10.112 1.262 1.00 88.00 80 ALA A O 1
ATOM 621 N N . PHE A 1 81 ? -10.077 -9.482 1.399 1.00 87.69 81 PHE A N 1
ATOM 622 C CA . PHE A 1 81 ? -10.343 -9.979 2.735 1.00 87.69 81 PHE A CA 1
ATOM 623 C C . PHE A 1 81 ? -11.555 -10.910 2.721 1.00 87.69 81 PHE A C 1
ATOM 625 O O . PHE A 1 81 ? -12.653 -10.505 2.343 1.00 87.69 81 PHE A O 1
ATOM 632 N N . ASP A 1 82 ? -11.340 -12.145 3.180 1.00 83.75 82 ASP A N 1
ATOM 633 C CA . ASP A 1 82 ? -12.357 -13.208 3.223 1.00 83.75 82 ASP A CA 1
ATOM 634 C C . ASP A 1 82 ? -13.052 -13.316 4.599 1.00 83.75 82 ASP A C 1
ATOM 636 O O . ASP A 1 82 ? -13.715 -14.309 4.889 1.00 83.75 82 ASP A O 1
ATOM 640 N N . GLY A 1 83 ? -12.806 -12.390 5.532 1.00 82.19 83 GLY A N 1
ATOM 641 C CA . GLY A 1 83 ? -13.255 -12.507 6.931 1.00 82.19 83 GLY A CA 1
ATOM 642 C C . GLY A 1 83 ? -12.320 -13.318 7.838 1.00 82.19 83 GLY A C 1
ATOM 643 O O . GLY A 1 83 ? -12.336 -13.151 9.052 1.00 82.19 83 GLY A O 1
ATOM 644 N N . ARG A 1 84 ? -11.463 -14.180 7.275 1.00 85.31 84 ARG A N 1
ATOM 645 C CA . ARG A 1 84 ? -10.494 -14.999 8.044 1.00 85.31 84 ARG A CA 1
ATOM 646 C C . ARG A 1 84 ? -9.036 -14.764 7.662 1.00 85.31 84 ARG A C 1
ATOM 648 O O . ARG A 1 84 ? -8.127 -15.035 8.450 1.00 85.31 84 ARG A O 1
ATOM 655 N N . GLN A 1 85 ? -8.803 -14.320 6.435 1.00 87.94 85 GLN A N 1
ATOM 656 C CA . GLN A 1 85 ? -7.475 -14.183 5.855 1.00 87.94 85 GLN A CA 1
ATOM 657 C C . GLN A 1 85 ? -7.423 -12.970 4.931 1.00 87.94 85 GLN A C 1
ATOM 659 O O . GLN A 1 85 ? -8.398 -12.644 4.253 1.00 87.94 85 GLN A O 1
ATOM 664 N N . LEU A 1 86 ? -6.262 -12.329 4.916 1.00 87.25 86 LEU A N 1
ATOM 665 C CA . LEU A 1 86 ? -5.902 -11.240 4.030 1.00 87.25 86 LEU A CA 1
ATOM 666 C C . LEU A 1 86 ? -5.031 -11.812 2.908 1.00 87.25 86 LEU A C 1
ATOM 668 O O . LEU A 1 86 ? -4.003 -12.453 3.164 1.00 87.25 86 LEU A O 1
ATOM 672 N N . ILE A 1 87 ? -5.448 -11.603 1.663 1.00 86.00 87 ILE A N 1
ATOM 673 C CA . ILE A 1 87 ? -4.737 -12.079 0.476 1.00 86.00 87 ILE A CA 1
ATOM 674 C C . ILE A 1 87 ? -4.385 -10.885 -0.393 1.00 86.00 87 ILE A C 1
ATOM 676 O O . ILE A 1 87 ? -5.239 -10.069 -0.731 1.00 86.00 87 ILE A O 1
ATOM 680 N N . ARG A 1 88 ? -3.121 -10.816 -0.813 1.00 84.25 88 ARG A N 1
ATOM 681 C CA . ARG A 1 88 ? -2.707 -9.909 -1.880 1.00 84.25 88 ARG A CA 1
ATOM 682 C C . ARG A 1 88 ? -2.670 -10.665 -3.207 1.00 84.25 88 ARG A C 1
ATOM 684 O O . ARG A 1 88 ? -2.007 -11.699 -3.333 1.00 84.25 88 ARG A O 1
ATOM 691 N N . THR A 1 89 ? -3.403 -10.153 -4.188 1.00 77.75 89 THR A N 1
ATOM 692 C CA . THR A 1 89 ? -3.606 -10.772 -5.509 1.00 77.75 89 THR A CA 1
ATOM 693 C C . THR A 1 89 ? -2.757 -10.098 -6.596 1.00 77.75 89 THR A C 1
ATOM 695 O O . THR A 1 89 ? -2.953 -10.334 -7.779 1.00 77.75 89 THR A O 1
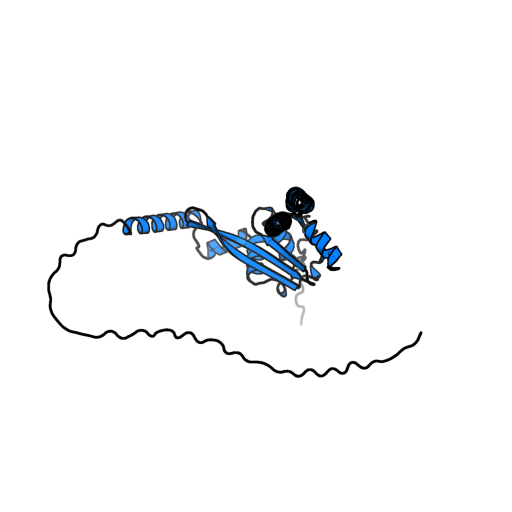ATOM 698 N N . GLY A 1 90 ? -1.772 -9.281 -6.213 1.00 71.88 90 GLY A N 1
ATOM 699 C CA . GLY A 1 90 ? -0.818 -8.682 -7.145 1.00 71.88 90 GLY A CA 1
ATOM 700 C C . GLY A 1 90 ? 0.184 -9.677 -7.734 1.00 71.88 90 GLY A C 1
ATOM 701 O O . GLY A 1 90 ? 0.616 -10.632 -7.079 1.00 71.88 90 GLY A O 1
ATOM 702 N N . ALA A 1 91 ? 0.625 -9.408 -8.962 1.00 67.75 91 ALA A N 1
ATOM 703 C CA . ALA A 1 91 ? 1.669 -10.193 -9.616 1.00 67.75 91 ALA A CA 1
ATOM 704 C C . ALA A 1 91 ? 3.046 -9.994 -8.966 1.00 67.75 91 ALA A C 1
ATOM 706 O O . ALA A 1 91 ? 3.749 -10.972 -8.744 1.00 67.75 91 ALA A O 1
ATOM 707 N N . ILE A 1 92 ? 3.398 -8.763 -8.568 1.00 70.69 92 ILE A N 1
ATOM 708 C CA . ILE A 1 92 ? 4.664 -8.468 -7.870 1.00 70.69 92 ILE A CA 1
ATOM 709 C C . ILE A 1 92 ? 4.817 -9.274 -6.573 1.00 70.69 92 ILE A C 1
ATOM 711 O O . ILE A 1 92 ? 5.818 -9.970 -6.438 1.00 70.69 92 ILE A O 1
ATOM 715 N N . PRO A 1 93 ? 3.865 -9.246 -5.618 1.00 67.94 93 PRO A N 1
ATOM 716 C CA . PRO A 1 93 ? 3.997 -10.049 -4.407 1.00 67.94 93 PRO A CA 1
ATOM 717 C C . PRO A 1 93 ? 3.975 -11.548 -4.712 1.00 67.94 93 PRO A C 1
ATOM 719 O O . PRO A 1 93 ? 4.598 -12.308 -3.983 1.00 67.94 93 PRO A O 1
ATOM 722 N N . THR A 1 94 ? 3.318 -11.986 -5.791 1.00 68.00 94 THR A N 1
ATOM 723 C CA . THR A 1 94 ? 3.354 -13.395 -6.213 1.00 68.00 94 THR A CA 1
ATOM 724 C C . THR A 1 94 ? 4.741 -13.792 -6.719 1.00 68.00 94 THR A C 1
ATOM 726 O O . THR A 1 94 ? 5.279 -14.794 -6.257 1.00 68.00 94 THR A O 1
ATOM 729 N N . ALA A 1 95 ? 5.349 -12.985 -7.591 1.00 67.19 95 ALA A N 1
ATOM 730 C CA . ALA A 1 95 ? 6.717 -13.185 -8.055 1.00 67.19 95 ALA A CA 1
ATOM 731 C C . ALA A 1 95 ? 7.707 -13.129 -6.883 1.00 67.19 95 ALA A C 1
ATOM 733 O O . ALA A 1 95 ? 8.550 -14.006 -6.744 1.00 67.19 95 ALA A O 1
ATOM 734 N N . TRP A 1 96 ? 7.550 -12.166 -5.972 1.00 74.81 96 TRP A N 1
ATOM 735 C CA . TRP A 1 96 ? 8.389 -12.067 -4.778 1.00 74.81 96 TRP A CA 1
ATOM 736 C C . TRP A 1 96 ? 8.247 -13.280 -3.853 1.00 74.81 96 TRP A C 1
ATOM 738 O O . TRP A 1 96 ? 9.242 -13.789 -3.351 1.00 74.81 96 TRP A O 1
ATOM 748 N N . CYS A 1 97 ? 7.025 -13.783 -3.644 1.00 69.69 97 CYS A N 1
ATOM 749 C CA . CYS A 1 97 ? 6.813 -15.008 -2.870 1.00 69.69 97 CYS A CA 1
ATOM 750 C C . CYS A 1 97 ? 7.475 -16.218 -3.533 1.00 69.69 97 CYS A C 1
ATOM 752 O O . CYS A 1 97 ? 7.974 -17.079 -2.818 1.00 69.69 97 CYS A O 1
ATOM 754 N N . TRP A 1 98 ? 7.495 -16.269 -4.868 1.00 72.94 98 TRP A N 1
ATOM 755 C CA . TRP A 1 98 ? 8.172 -17.327 -5.613 1.00 72.94 98 TRP A CA 1
ATOM 756 C C . TRP A 1 98 ? 9.695 -17.266 -5.445 1.00 72.94 98 TRP A C 1
ATOM 758 O O . TRP A 1 98 ? 10.307 -18.291 -5.168 1.00 72.94 98 TRP A O 1
ATOM 768 N N . PHE A 1 99 ? 10.297 -16.074 -5.511 1.00 75.44 99 PHE A N 1
ATOM 769 C CA . PHE A 1 99 ? 11.742 -15.909 -5.308 1.00 75.44 99 PHE A CA 1
ATOM 770 C C . PHE A 1 99 ? 12.184 -16.070 -3.847 1.00 75.44 99 PHE A C 1
ATOM 772 O O . PHE A 1 99 ? 13.271 -16.576 -3.592 1.00 75.44 99 PHE A O 1
ATOM 779 N N . ASN A 1 100 ? 11.365 -15.637 -2.885 1.00 76.62 100 ASN A N 1
ATOM 780 C CA . ASN A 1 100 ? 11.759 -15.523 -1.478 1.00 76.62 100 ASN A CA 1
ATOM 781 C C . ASN A 1 100 ? 11.056 -16.538 -0.556 1.00 76.62 100 ASN A C 1
ATOM 783 O O . ASN A 1 100 ? 11.006 -16.323 0.657 1.00 76.62 100 ASN A O 1
ATOM 787 N N . THR A 1 101 ? 10.413 -17.572 -1.123 1.00 74.00 101 THR A N 1
ATOM 788 C CA . THR A 1 101 ? 9.605 -18.604 -0.425 1.00 74.00 101 THR A CA 1
ATOM 789 C C . THR A 1 101 ? 8.715 -18.016 0.681 1.00 74.00 101 THR A C 1
ATOM 791 O O . THR A 1 101 ? 8.500 -18.581 1.753 1.00 74.00 101 THR A O 1
ATOM 794 N N . SER A 1 102 ? 8.212 -16.805 0.447 1.00 71.62 102 SER A N 1
ATOM 795 C CA . SER A 1 102 ? 7.478 -16.044 1.452 1.00 71.62 102 SER A CA 1
ATOM 796 C C . SER A 1 102 ? 5.999 -16.413 1.405 1.00 71.62 102 SER A C 1
ATOM 798 O O . SER A 1 102 ? 5.454 -16.791 0.365 1.00 71.62 102 SER A 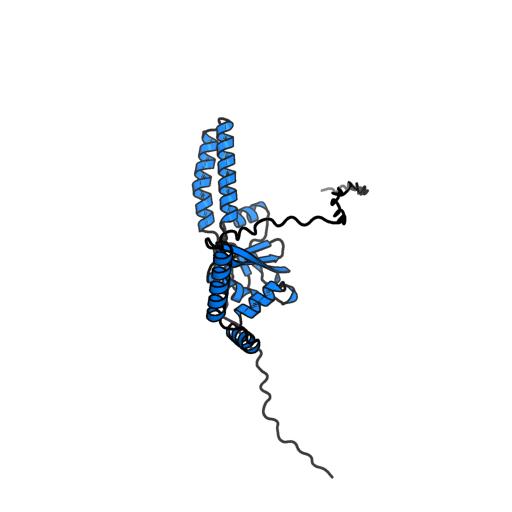O 1
ATOM 800 N N . ARG A 1 103 ? 5.313 -16.320 2.548 1.00 78.19 103 ARG A N 1
ATOM 801 C CA . ARG A 1 103 ? 3.874 -16.606 2.611 1.00 78.19 103 ARG A CA 1
ATOM 802 C C . ARG A 1 103 ? 3.111 -15.519 1.861 1.00 78.19 103 ARG A C 1
ATOM 804 O O . ARG A 1 103 ? 3.414 -14.351 2.013 1.00 78.19 103 ARG A O 1
ATOM 811 N N . ARG A 1 104 ? 2.077 -15.887 1.102 1.00 77.81 104 ARG A N 1
ATOM 812 C CA . ARG A 1 104 ? 1.222 -14.928 0.368 1.00 77.81 104 ARG A CA 1
ATOM 813 C C . ARG A 1 104 ? -0.070 -14.558 1.109 1.00 77.81 104 ARG A C 1
ATOM 815 O O . ARG A 1 104 ? -0.748 -13.598 0.749 1.00 77.81 104 ARG A O 1
ATOM 822 N N . ARG A 1 105 ? -0.441 -15.349 2.118 1.00 84.88 105 ARG A N 1
ATOM 823 C CA . ARG A 1 105 ? -1.702 -15.230 2.859 1.00 84.88 105 ARG A CA 1
ATOM 824 C C . ARG A 1 105 ? -1.398 -14.923 4.318 1.00 84.88 105 ARG A C 1
ATOM 826 O O . ARG A 1 105 ? -0.624 -15.656 4.935 1.00 84.88 105 ARG A O 1
ATOM 833 N N . LEU A 1 106 ? -2.036 -13.891 4.858 1.00 86.62 106 LEU A N 1
ATOM 834 C CA . LEU A 1 106 ? -1.952 -13.533 6.271 1.00 86.62 106 LEU A CA 1
ATOM 835 C C . LEU A 1 106 ? -3.271 -13.906 6.948 1.00 86.62 106 LEU A C 1
ATOM 837 O O . LEU A 1 106 ? -4.315 -13.348 6.625 1.00 86.62 106 LEU A O 1
ATOM 841 N N . LYS A 1 107 ? -3.251 -14.891 7.848 1.00 90.25 107 LYS A N 1
ATOM 842 C CA . LYS A 1 107 ? -4.441 -15.255 8.633 1.00 90.25 107 LYS A CA 1
ATOM 843 C C . LYS A 1 107 ? -4.665 -14.211 9.721 1.00 90.25 107 LYS A C 1
ATOM 845 O O . LYS A 1 107 ? -3.697 -13.675 10.243 1.00 90.25 107 LYS A O 1
ATOM 850 N N . LEU A 1 108 ? -5.915 -13.988 10.117 1.00 87.75 108 LEU A N 1
ATOM 851 C CA . LEU A 1 108 ? -6.241 -12.980 11.128 1.00 87.75 108 LEU A CA 1
ATOM 852 C C . LEU A 1 108 ? -5.542 -13.234 12.476 1.00 87.75 108 LEU A C 1
ATOM 854 O O . LEU A 1 108 ? -4.960 -12.333 13.059 1.00 87.75 108 LEU A O 1
ATOM 858 N N . ARG A 1 109 ? -5.507 -14.500 12.907 1.00 87.69 109 ARG A N 1
ATOM 859 C CA . ARG A 1 109 ? -4.800 -14.954 14.120 1.00 87.69 109 ARG A CA 1
ATOM 860 C C . ARG A 1 109 ? -3.275 -14.785 14.071 1.00 87.69 109 ARG A C 1
ATOM 862 O O . ARG A 1 109 ? -2.610 -14.941 15.082 1.00 87.69 109 ARG A O 1
ATOM 869 N N . ASP A 1 110 ? -2.732 -14.598 12.871 1.00 88.88 110 ASP A N 1
ATOM 870 C CA . ASP A 1 110 ? -1.298 -14.458 12.627 1.00 88.88 110 ASP A CA 1
ATOM 871 C C . ASP A 1 110 ? -0.896 -12.971 12.543 1.00 88.88 110 ASP A C 1
ATOM 873 O O . ASP A 1 110 ? 0.251 -12.673 12.215 1.00 88.88 110 ASP A O 1
ATOM 877 N N . ILE A 1 111 ? -1.836 -12.047 12.779 1.00 91.19 111 ILE A N 1
ATOM 878 C CA . ILE A 1 111 ? -1.571 -10.611 12.838 1.00 91.19 111 ILE A CA 1
ATOM 879 C C . ILE A 1 111 ? -0.967 -10.290 14.200 1.00 91.19 111 ILE A C 1
ATOM 881 O O . ILE A 1 111 ? -1.534 -10.619 15.238 1.00 91.19 111 ILE A O 1
ATOM 885 N N . GLU A 1 112 ? 0.180 -9.627 14.171 1.00 92.31 112 GLU A N 1
ATOM 886 C CA . GLU A 1 112 ? 0.930 -9.230 15.362 1.00 92.31 112 GLU A CA 1
ATOM 887 C C . GLU A 1 112 ? 0.676 -7.766 15.712 1.00 92.31 112 GLU A C 1
ATOM 889 O O . GLU A 1 112 ? 0.675 -7.409 16.885 1.00 92.31 112 GLU A O 1
ATOM 894 N N . GLN A 1 113 ? 0.439 -6.917 14.705 1.00 92.81 113 GLN A N 1
ATOM 895 C CA . GLN A 1 113 ? 0.249 -5.488 14.923 1.00 92.81 113 GLN A CA 1
ATOM 896 C C . GLN A 1 113 ? -0.599 -4.842 13.821 1.00 92.81 113 GLN A C 1
ATOM 898 O O . GLN A 1 113 ? -0.395 -5.100 12.630 1.00 92.81 113 GLN A O 1
ATOM 903 N N . ALA A 1 114 ? -1.519 -3.958 14.210 1.00 93.12 114 ALA A N 1
ATOM 904 C CA . ALA A 1 114 ? -2.296 -3.115 13.304 1.00 93.12 114 ALA A CA 1
ATOM 905 C C . ALA A 1 114 ? -2.123 -1.629 13.660 1.00 93.12 114 ALA A C 1
ATOM 907 O O . ALA A 1 114 ? -2.739 -1.110 14.594 1.00 93.12 114 ALA A O 1
ATOM 908 N N . GLU A 1 115 ? -1.301 -0.930 12.881 1.00 93.06 115 GLU A N 1
ATOM 909 C CA . GLU A 1 115 ? -0.977 0.488 13.082 1.00 93.06 115 GLU A CA 1
ATOM 910 C C . GLU A 1 115 ? -1.817 1.363 12.148 1.00 93.06 115 GLU A C 1
ATOM 912 O O . GLU A 1 115 ? -1.993 1.020 10.977 1.00 93.06 115 GLU A O 1
ATOM 917 N N . THR A 1 116 ? -2.301 2.509 12.635 1.00 93.25 116 THR A N 1
ATOM 918 C CA . THR A 1 116 ? -3.024 3.481 11.804 1.00 93.25 116 THR A CA 1
ATOM 919 C C . THR A 1 116 ? -2.370 4.858 11.857 1.00 93.25 116 THR A C 1
ATOM 921 O O . THR A 1 116 ? -2.320 5.537 12.881 1.00 93.25 116 THR A O 1
ATOM 924 N N . GLU A 1 117 ? -1.909 5.323 10.703 1.00 92.38 117 GLU A N 1
ATOM 925 C CA . GLU A 1 117 ? -1.293 6.629 10.518 1.00 92.38 117 GLU A CA 1
ATOM 926 C C . GLU A 1 117 ? -2.291 7.618 9.905 1.00 92.38 117 GLU A C 1
ATOM 928 O O . GLU A 1 117 ? -2.906 7.343 8.877 1.00 92.38 117 GLU A O 1
ATOM 933 N N . ALA A 1 118 ? -2.432 8.804 10.500 1.00 89.06 118 ALA A N 1
ATOM 934 C CA . ALA A 1 118 ? -3.209 9.899 9.924 1.00 89.06 118 ALA A CA 1
ATOM 935 C C . ALA A 1 118 ? -2.276 10.863 9.175 1.00 89.06 118 ALA A C 1
ATOM 937 O O . ALA A 1 118 ? -1.568 11.670 9.779 1.00 89.06 118 ALA A O 1
ATOM 938 N N . ILE A 1 119 ? -2.279 10.790 7.847 1.00 88.06 119 ILE A N 1
ATOM 939 C CA . ILE A 1 119 ? -1.452 11.618 6.969 1.00 88.06 119 ILE A CA 1
ATOM 940 C C . ILE A 1 119 ? -2.224 12.887 6.601 1.00 88.06 119 ILE A C 1
ATOM 942 O O . ILE A 1 119 ? -3.295 12.838 5.991 1.00 88.06 119 ILE A O 1
ATOM 946 N N . ARG A 1 120 ? -1.662 14.052 6.934 1.00 84.56 120 ARG A N 1
ATOM 947 C CA . ARG A 1 120 ? -2.207 15.351 6.519 1.00 84.56 120 ARG A CA 1
ATOM 948 C C . ARG A 1 120 ? -1.895 15.591 5.048 1.00 84.56 120 ARG A C 1
ATOM 950 O O . ARG A 1 120 ? -0.737 15.731 4.672 1.00 84.56 120 ARG A O 1
ATOM 957 N N . THR A 1 121 ? -2.933 15.678 4.224 1.00 82.50 121 THR A N 1
ATOM 958 C CA . THR A 1 121 ? -2.811 16.026 2.807 1.00 82.50 121 THR A CA 1
ATOM 959 C C . THR A 1 121 ? -3.393 17.419 2.592 1.00 82.50 121 THR A C 1
ATOM 961 O O . THR A 1 121 ? -4.578 17.656 2.830 1.00 82.50 121 THR A O 1
ATOM 964 N N . ALA A 1 122 ? -2.562 18.364 2.154 1.00 77.75 122 ALA A N 1
ATOM 965 C CA . ALA A 1 122 ? -3.025 19.703 1.815 1.00 77.75 122 ALA A CA 1
ATOM 966 C C . ALA A 1 122 ? -3.685 19.695 0.429 1.00 77.75 122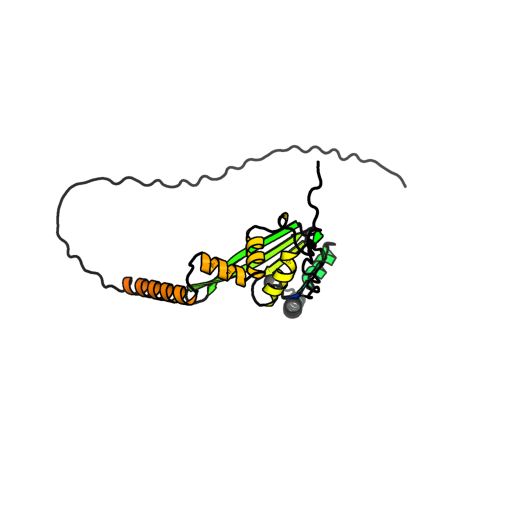 ALA A C 1
ATOM 968 O O . ALA A 1 122 ? -3.077 19.291 -0.561 1.00 77.75 122 ALA A O 1
ATOM 969 N N . LYS A 1 123 ? -4.928 20.172 0.341 1.00 76.94 123 LYS A N 1
ATOM 970 C CA . LYS A 1 123 ? -5.579 20.499 -0.930 1.00 76.94 123 LYS A CA 1
ATOM 971 C C . LYS A 1 123 ? -5.205 21.928 -1.328 1.00 76.94 123 LYS A C 1
ATOM 973 O O . LYS A 1 123 ? -5.072 22.813 -0.476 1.00 76.94 123 LYS A O 1
ATOM 978 N N . ARG A 1 124 ? -5.080 22.171 -2.636 1.00 77.00 124 ARG A N 1
ATOM 979 C CA . ARG A 1 124 ? -4.965 23.520 -3.217 1.00 77.00 124 ARG A CA 1
ATOM 980 C C . ARG A 1 124 ? -6.075 24.409 -2.627 1.00 77.00 124 ARG A C 1
ATOM 982 O O . ARG A 1 124 ? -7.245 24.054 -2.725 1.00 77.00 124 ARG A O 1
ATOM 989 N N . GLY A 1 125 ? -5.707 25.506 -1.957 1.00 77.31 125 GLY A N 1
ATOM 990 C CA . GLY A 1 125 ? -6.638 26.356 -1.183 1.00 77.31 125 GLY A CA 1
ATOM 991 C C . GLY A 1 125 ? -6.503 26.262 0.347 1.00 77.31 125 GLY A C 1
ATOM 992 O O . GLY A 1 125 ? -7.295 26.852 1.087 1.00 77.31 125 GLY A O 1
ATOM 993 N N . GLY A 1 126 ? -5.498 25.533 0.844 1.00 78.44 126 GLY A N 1
ATOM 994 C CA . GLY A 1 126 ? -5.168 25.476 2.269 1.00 78.44 126 GLY A CA 1
ATOM 995 C C . GLY A 1 126 ? -6.239 24.787 3.115 1.00 78.44 126 GLY A C 1
ATOM 996 O O . GLY A 1 126 ? -6.391 25.141 4.281 1.00 78.44 126 GLY A O 1
ATOM 997 N N . ASN A 1 127 ? -7.001 23.871 2.513 1.00 77.81 127 ASN A N 1
ATOM 998 C CA . ASN A 1 127 ? -7.842 22.919 3.230 1.00 77.81 127 ASN A CA 1
ATOM 999 C C . ASN A 1 127 ? -7.017 21.646 3.470 1.00 77.81 127 ASN A C 1
ATOM 1001 O O . ASN A 1 127 ? -6.409 21.126 2.531 1.00 77.81 127 ASN A O 1
ATOM 1005 N N . VAL A 1 128 ? -6.951 21.180 4.715 1.00 79.75 128 VAL A N 1
ATOM 1006 C CA . VAL A 1 128 ? -6.171 20.004 5.109 1.00 79.75 128 VAL A CA 1
ATOM 1007 C C . VAL A 1 128 ? -7.135 18.847 5.310 1.00 79.75 128 VAL A C 1
ATOM 1009 O O . VAL A 1 128 ? -7.974 18.888 6.202 1.00 79.75 128 VAL A O 1
ATOM 1012 N N . TYR A 1 129 ? -6.990 17.807 4.497 1.00 82.69 129 TYR A N 1
ATOM 1013 C CA . TYR A 1 129 ? -7.742 16.568 4.653 1.00 82.69 129 TYR A CA 1
ATOM 1014 C C . TYR A 1 129 ? -6.841 15.512 5.284 1.00 82.69 129 TYR A C 1
ATOM 1016 O O . TYR A 1 129 ? -5.670 15.377 4.916 1.00 82.69 129 TYR A O 1
ATOM 1024 N N . TYR A 1 130 ? -7.387 14.754 6.228 1.00 84.19 130 TYR A N 1
ATOM 1025 C CA . TYR A 1 130 ? -6.694 13.620 6.826 1.00 84.19 130 TYR A CA 1
ATOM 1026 C C . TYR A 1 130 ? -6.946 12.373 5.982 1.00 84.19 130 TYR A C 1
ATOM 1028 O O . TYR A 1 130 ? -8.091 12.018 5.708 1.00 84.19 130 TYR A O 1
ATOM 1036 N N . ARG A 1 131 ? -5.868 11.718 5.549 1.00 88.25 131 ARG A N 1
ATOM 1037 C CA . ARG A 1 131 ? -5.908 10.387 4.944 1.00 88.25 131 ARG A CA 1
ATOM 1038 C C . ARG A 1 131 ? -5.370 9.390 5.948 1.00 88.25 131 ARG A C 1
ATOM 1040 O O . ARG A 1 131 ? -4.218 9.489 6.354 1.00 88.25 131 ARG A O 1
ATOM 1047 N N . TYR A 1 132 ? -6.198 8.433 6.325 1.00 89.94 132 TYR A N 1
ATOM 1048 C CA . TYR A 1 132 ? -5.775 7.336 7.183 1.00 89.94 132 TYR A CA 1
ATOM 1049 C C . TYR A 1 132 ? -5.026 6.288 6.363 1.00 89.94 132 TYR A C 1
ATOM 1051 O O . TYR A 1 132 ? -5.365 6.023 5.212 1.00 89.94 132 TYR A O 1
ATOM 1059 N N . ARG A 1 133 ? -3.989 5.701 6.935 1.00 91.19 133 ARG A N 1
ATOM 1060 C CA . ARG A 1 133 ? -3.244 4.589 6.363 1.00 91.19 133 ARG A CA 1
ATOM 1061 C C . ARG A 1 133 ? -3.122 3.540 7.451 1.00 91.19 133 ARG A C 1
ATOM 1063 O O . ARG A 1 133 ? -2.471 3.796 8.452 1.00 91.19 133 ARG A O 1
ATOM 1070 N N . THR A 1 134 ? -3.726 2.380 7.246 1.00 92.00 134 THR A N 1
ATOM 1071 C CA . THR A 1 134 ? -3.624 1.261 8.183 1.00 92.00 134 THR A CA 1
ATOM 1072 C C . THR A 1 134 ? -2.617 0.254 7.646 1.00 92.00 134 THR A C 1
ATOM 1074 O O . THR A 1 134 ? -2.750 -0.228 6.519 1.00 92.00 134 THR A O 1
ATOM 1077 N N . THR A 1 135 ? -1.586 -0.043 8.428 1.00 92.62 135 THR A N 1
ATOM 1078 C CA . THR A 1 135 ? -0.577 -1.056 8.121 1.00 92.62 135 THR A CA 1
ATOM 1079 C C . THR A 1 135 ? -0.738 -2.238 9.061 1.00 92.62 135 THR A C 1
ATOM 1081 O O . THR A 1 135 ? -0.587 -2.108 10.273 1.00 92.62 135 THR A O 1
ATOM 1084 N N . ILE A 1 136 ? -1.045 -3.393 8.483 1.00 92.31 136 ILE A N 1
ATOM 1085 C CA . ILE A 1 136 ? -1.235 -4.656 9.189 1.00 92.31 136 ILE A CA 1
ATOM 1086 C C . ILE A 1 136 ? 0.035 -5.482 9.012 1.00 92.31 136 ILE A C 1
ATOM 1088 O O . ILE A 1 136 ? 0.451 -5.741 7.878 1.00 92.31 136 ILE A O 1
ATOM 1092 N N . ARG A 1 137 ? 0.647 -5.896 10.121 1.00 91.50 137 ARG A N 1
ATOM 1093 C CA . ARG A 1 137 ? 1.887 -6.676 10.151 1.00 91.50 137 ARG A CA 1
ATOM 1094 C C . ARG A 1 137 ? 1.662 -8.028 10.822 1.00 91.50 137 ARG A C 1
ATOM 1096 O O . ARG A 1 137 ? 0.935 -8.124 11.809 1.00 91.50 137 ARG A O 1
ATOM 1103 N N . GLY A 1 138 ? 2.306 -9.068 10.303 1.00 90.31 138 GLY A N 1
ATOM 1104 C CA . GLY A 1 138 ? 2.356 -10.374 10.962 1.00 90.31 138 GLY A CA 1
ATOM 1105 C C . GLY A 1 138 ? 3.123 -11.417 10.157 1.00 90.31 138 GLY A C 1
ATOM 1106 O O . GLY A 1 138 ? 3.066 -11.410 8.925 1.00 90.31 138 GLY A O 1
ATOM 1107 N N . LYS A 1 139 ? 3.868 -12.303 10.831 1.00 86.62 139 LYS A N 1
ATOM 1108 C CA . LYS A 1 139 ? 4.653 -13.395 10.217 1.00 86.62 139 LYS A CA 1
ATOM 1109 C C . LYS A 1 139 ? 5.489 -12.976 8.997 1.00 86.62 139 LYS A C 1
ATOM 1111 O O . LYS A 1 139 ? 5.545 -13.694 7.997 1.00 86.62 139 LYS A O 1
ATOM 1116 N N . GLY A 1 140 ? 6.109 -11.796 9.065 1.00 81.25 140 GLY A N 1
ATOM 1117 C CA . GLY A 1 140 ? 6.944 -11.241 7.991 1.00 81.25 140 GLY A CA 1
ATOM 1118 C C . GLY A 1 140 ? 6.178 -10.635 6.806 1.00 81.25 140 GLY A C 1
ATOM 1119 O O . GLY A 1 140 ? 6.798 -10.204 5.836 1.00 81.25 140 GLY A O 1
ATOM 1120 N N . LEU A 1 141 ? 4.846 -10.567 6.869 1.00 84.44 141 LEU A N 1
ATOM 1121 C CA . LEU A 1 141 ? 4.013 -9.864 5.900 1.00 84.44 141 LEU A CA 1
ATOM 1122 C C . LEU A 1 141 ? 3.605 -8.488 6.417 1.00 84.44 141 LEU A C 1
ATOM 1124 O O . LEU A 1 141 ? 3.204 -8.337 7.568 1.00 84.44 141 LEU A O 1
ATOM 1128 N N . ASN A 1 142 ? 3.658 -7.496 5.529 1.00 86.62 142 ASN A N 1
ATOM 1129 C CA . ASN A 1 142 ? 3.141 -6.154 5.770 1.00 86.62 142 ASN A CA 1
ATOM 1130 C C . ASN A 1 142 ? 2.140 -5.799 4.670 1.00 86.62 142 ASN A C 1
ATOM 1132 O O . ASN A 1 142 ? 2.486 -5.739 3.485 1.00 86.62 142 ASN A O 1
ATOM 1136 N N . VAL A 1 143 ? 0.894 -5.568 5.070 1.00 87.88 143 VAL A N 1
ATOM 1137 C CA . VAL A 1 143 ? -0.171 -5.127 4.179 1.00 87.88 143 VAL A CA 1
ATOM 1138 C C . VAL A 1 143 ? -0.590 -3.721 4.571 1.00 87.88 143 VAL A C 1
ATOM 1140 O O . VAL A 1 143 ? -1.149 -3.481 5.635 1.00 87.88 143 VAL A O 1
ATOM 1143 N N . THR A 1 144 ? -0.315 -2.779 3.675 1.00 88.25 144 THR A N 1
ATOM 1144 C CA . THR A 1 144 ? -0.733 -1.387 3.810 1.00 88.25 144 THR A CA 1
ATOM 1145 C C . THR A 1 144 ? -2.041 -1.152 3.067 1.00 88.25 144 THR A C 1
ATOM 1147 O O . THR A 1 144 ? -2.145 -1.452 1.878 1.00 88.25 144 THR A O 1
ATOM 1150 N N . ILE A 1 145 ? -2.985 -0.501 3.737 1.00 89.12 145 ILE A N 1
ATOM 1151 C CA . ILE A 1 145 ? -4.267 -0.073 3.190 1.00 89.12 145 ILE A CA 1
ATOM 1152 C C . ILE A 1 145 ? -4.375 1.444 3.383 1.00 89.12 145 ILE A C 1
ATOM 1154 O O . ILE A 1 145 ? -4.150 1.950 4.479 1.00 89.12 145 ILE A O 1
ATOM 1158 N N . ALA A 1 146 ? -4.704 2.187 2.327 1.00 87.38 146 ALA A N 1
ATOM 1159 C CA . ALA A 1 146 ? -4.829 3.643 2.384 1.00 87.38 146 ALA A CA 1
ATOM 1160 C C . ALA A 1 146 ? -6.287 4.097 2.236 1.00 87.38 146 ALA A C 1
ATOM 1162 O O . ALA A 1 146 ? -7.050 3.557 1.435 1.00 87.38 146 ALA A O 1
ATOM 1163 N N . SER A 1 147 ? -6.649 5.137 2.982 1.00 80.38 147 SER A N 1
ATOM 1164 C CA . SER A 1 147 ? -7.947 5.798 2.952 1.00 80.38 147 SER A CA 1
ATOM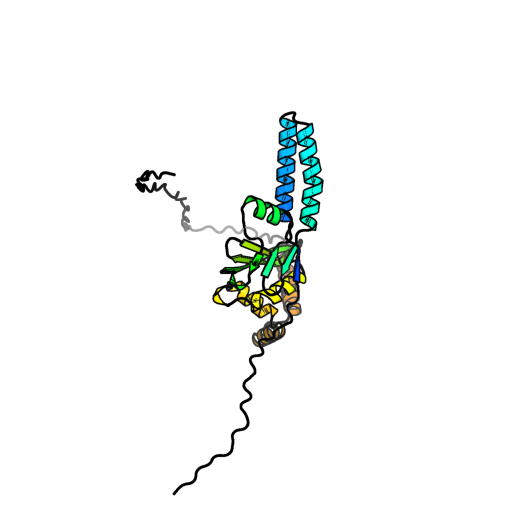 1165 C C . SER A 1 147 ? -8.051 6.669 1.704 1.00 80.38 147 SER A C 1
ATOM 1167 O O . SER A 1 147 ? -7.398 7.709 1.580 1.00 80.38 147 SER A O 1
ATOM 1169 N N . GLY A 1 148 ? -8.845 6.195 0.744 1.00 72.12 148 GLY A N 1
ATOM 1170 C CA . GLY A 1 148 ? -9.095 6.883 -0.525 1.00 72.12 148 GLY A CA 1
ATOM 1171 C C . GLY A 1 148 ? -10.509 6.715 -1.086 1.00 72.12 148 GLY A C 1
ATOM 1172 O O . GLY A 1 148 ? -10.825 7.361 -2.078 1.00 72.12 148 GLY A O 1
ATOM 1173 N N . GLY A 1 149 ? -11.364 5.896 -0.466 1.00 78.69 149 GLY A N 1
ATOM 1174 C CA . GLY A 1 149 ? -12.721 5.618 -0.945 1.00 78.69 149 GLY A CA 1
ATOM 1175 C C . GLY A 1 149 ? -13.567 4.855 0.076 1.00 78.69 149 GLY A C 1
ATOM 1176 O O . GLY A 1 149 ? -13.106 4.580 1.187 1.00 78.69 149 GLY A O 1
ATOM 1177 N N . SER A 1 150 ? -14.798 4.504 -0.308 1.00 82.38 150 SER A N 1
ATOM 1178 C CA . SER A 1 150 ? -15.716 3.677 0.494 1.00 82.38 150 SER A CA 1
ATOM 1179 C C . SER A 1 150 ? -15.119 2.317 0.837 1.00 82.38 150 SER A C 1
ATOM 1181 O O . SER A 1 150 ? -15.290 1.846 1.956 1.00 82.38 150 SER A O 1
ATOM 1183 N N . ASP A 1 151 ? -14.353 1.737 -0.087 1.00 86.62 151 ASP A N 1
ATOM 1184 C CA . ASP A 1 151 ? -13.813 0.385 0.051 1.00 86.62 151 ASP A CA 1
ATOM 1185 C C . ASP A 1 151 ? -12.883 0.278 1.266 1.00 86.62 151 ASP A C 1
ATOM 1187 O O . ASP A 1 151 ? -12.945 -0.706 1.997 1.00 86.62 151 ASP A O 1
ATOM 1191 N N . TYR A 1 152 ? -12.093 1.330 1.544 1.00 88.50 152 TYR A N 1
ATOM 1192 C CA . TYR A 1 152 ? -11.276 1.442 2.763 1.00 88.50 152 TYR A CA 1
ATOM 1193 C C . TYR A 1 152 ? -12.117 1.274 4.015 1.00 88.50 152 TYR A C 1
ATOM 1195 O O . TYR A 1 152 ? -11.781 0.485 4.892 1.00 88.50 152 TYR A O 1
ATOM 1203 N N . ARG A 1 153 ? -13.220 2.018 4.086 1.00 87.12 153 ARG A N 1
ATOM 1204 C CA . ARG A 1 153 ? -14.094 2.010 5.248 1.00 87.12 153 ARG A CA 1
ATOM 1205 C C . ARG A 1 153 ? -14.728 0.638 5.433 1.00 87.12 153 ARG A C 1
ATOM 1207 O O . ARG A 1 153 ? -14.741 0.148 6.554 1.00 87.12 153 ARG A O 1
ATOM 1214 N N . ASP A 1 154 ? -15.188 0.017 4.353 1.00 87.88 154 ASP A N 1
ATOM 1215 C CA . ASP A 1 154 ? -15.765 -1.327 4.386 1.00 87.88 154 ASP A CA 1
ATOM 1216 C C . ASP A 1 154 ? -14.738 -2.369 4.852 1.00 87.88 154 ASP A C 1
ATOM 1218 O O . ASP A 1 154 ? -15.047 -3.201 5.703 1.00 87.88 154 ASP A O 1
ATOM 1222 N N . MET A 1 155 ? -13.495 -2.291 4.367 1.00 88.81 155 MET A N 1
ATOM 1223 C CA . MET A 1 155 ? -12.455 -3.251 4.742 1.00 88.81 155 MET A CA 1
ATOM 1224 C C . MET A 1 155 ? -12.019 -3.067 6.194 1.00 88.81 155 MET A C 1
ATOM 1226 O O . MET A 1 155 ? -11.931 -4.039 6.936 1.00 88.81 155 MET A O 1
ATOM 1230 N N . VAL A 1 156 ? -11.811 -1.827 6.634 1.00 89.19 156 VAL A N 1
ATOM 1231 C CA . VAL A 1 156 ? -11.436 -1.521 8.020 1.00 89.19 156 VAL A CA 1
ATOM 1232 C C . VAL A 1 156 ? -12.557 -1.897 8.992 1.00 89.19 156 VAL A C 1
ATOM 1234 O O . VAL A 1 156 ? -12.267 -2.522 10.010 1.00 89.19 156 VAL A O 1
ATOM 1237 N N . LYS A 1 157 ? -13.825 -1.622 8.650 1.00 88.62 157 LYS A N 1
ATOM 1238 C CA . LYS A 1 157 ? -14.998 -2.078 9.421 1.00 88.62 157 LYS A CA 1
ATOM 1239 C C . LYS A 1 157 ? -15.073 -3.598 9.530 1.00 88.62 157 LYS A C 1
ATOM 1241 O O . LYS A 1 157 ? -15.512 -4.100 10.552 1.00 88.62 157 LYS A O 1
ATOM 1246 N N . SER A 1 158 ? -14.654 -4.327 8.495 1.00 87.69 158 SER A N 1
ATOM 1247 C CA . SER A 1 158 ? -14.651 -5.793 8.526 1.00 87.69 158 SER A CA 1
ATOM 1248 C C . SER A 1 158 ? -13.466 -6.391 9.292 1.00 87.69 158 SER A C 1
ATOM 1250 O O . SER A 1 158 ? -13.597 -7.475 9.842 1.00 87.69 158 SER A O 1
ATOM 1252 N N . ILE A 1 159 ? -12.315 -5.709 9.327 1.00 90.00 159 ILE A N 1
ATOM 1253 C CA . ILE A 1 159 ? -11.076 -6.246 9.906 1.00 90.00 159 ILE A CA 1
ATOM 1254 C C . ILE A 1 159 ? -10.934 -5.858 11.378 1.00 90.00 159 ILE A C 1
ATOM 1256 O O . ILE A 1 159 ? -10.742 -6.739 12.208 1.00 90.00 159 ILE A O 1
ATOM 1260 N N . LEU A 1 160 ? -11.006 -4.563 11.715 1.00 89.69 160 LEU A N 1
ATOM 1261 C CA . LEU A 1 160 ? -10.622 -4.075 13.048 1.00 89.69 160 LEU A CA 1
ATOM 1262 C C . LEU A 1 160 ? -11.430 -4.679 14.207 1.00 89.69 160 LEU A C 1
ATOM 1264 O O . LEU A 1 160 ? -10.806 -4.993 15.216 1.00 89.69 160 LEU A O 1
ATOM 1268 N N . PRO A 1 161 ? -12.756 -4.890 14.101 1.00 89.44 161 PRO A N 1
ATOM 1269 C CA . PRO A 1 161 ? -13.522 -5.521 15.179 1.00 89.44 161 PRO A CA 1
ATOM 1270 C C . PRO A 1 161 ? -13.160 -6.989 15.426 1.00 89.44 161 PRO A C 1
ATOM 1272 O O . PRO A 1 161 ? -13.451 -7.516 16.492 1.00 89.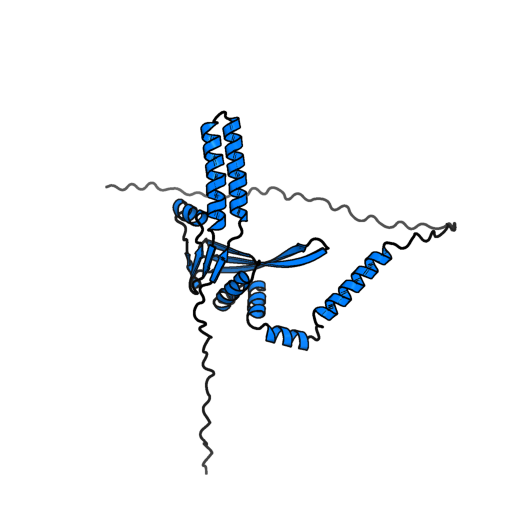44 161 PRO A O 1
ATOM 1275 N N . LEU A 1 162 ? -12.548 -7.665 14.447 1.00 88.44 162 LEU A N 1
ATOM 1276 C CA . LEU A 1 162 ? -12.168 -9.073 14.563 1.00 88.44 162 LEU A CA 1
ATOM 1277 C C . LEU A 1 162 ? -10.773 -9.266 15.184 1.00 88.44 162 LEU A C 1
ATOM 1279 O O . LEU A 1 162 ? -10.394 -10.396 15.494 1.00 88.44 162 LEU A O 1
ATOM 1283 N N . LEU A 1 163 ? -9.984 -8.195 15.318 1.00 88.56 163 LEU A N 1
ATOM 1284 C CA . LEU A 1 163 ? -8.678 -8.228 15.976 1.00 88.56 163 LEU A CA 1
ATOM 1285 C C . LEU A 1 163 ? -8.846 -7.937 17.472 1.00 88.56 163 LEU A C 1
ATOM 1287 O O . LEU A 1 163 ? -9.690 -7.140 17.870 1.00 88.56 163 LEU A O 1
ATOM 1291 N N . ALA A 1 164 ? -8.003 -8.563 18.291 1.00 86.69 164 ALA A N 1
ATOM 1292 C CA . ALA A 1 164 ? -7.975 -8.320 19.727 1.00 86.69 164 ALA A CA 1
ATOM 1293 C C . ALA A 1 164 ? -7.326 -6.964 20.058 1.00 86.69 164 ALA A C 1
ATOM 1295 O O . ALA A 1 164 ? -6.366 -6.560 19.401 1.00 86.69 164 ALA A O 1
ATOM 1296 N N . ASP A 1 165 ? -7.811 -6.294 21.106 1.00 88.00 165 ASP A N 1
ATOM 1297 C CA . ASP A 1 165 ? -7.390 -4.936 21.496 1.00 88.00 165 ASP A CA 1
ATOM 1298 C C . ASP A 1 165 ? -5.879 -4.792 21.718 1.00 88.00 165 ASP A C 1
ATOM 1300 O O . ASP A 1 165 ? -5.311 -3.743 21.443 1.00 88.00 165 ASP A O 1
ATOM 1304 N N . ASN A 1 166 ? -5.200 -5.859 22.147 1.00 88.38 166 ASN A N 1
ATOM 1305 C CA . ASN A 1 166 ? -3.752 -5.876 22.364 1.00 88.38 166 ASN A CA 1
ATOM 1306 C C . ASN A 1 166 ? -2.918 -5.829 21.068 1.00 88.38 166 ASN A C 1
ATOM 1308 O O . ASN A 1 166 ? -1.713 -5.600 21.129 1.00 88.38 166 ASN A O 1
ATOM 1312 N N . VAL A 1 167 ? -3.534 -6.085 19.912 1.00 91.19 167 VAL A N 1
ATOM 1313 C CA . VAL A 1 167 ? -2.894 -6.060 18.584 1.00 91.19 167 VAL A CA 1
ATOM 1314 C C . VAL A 1 167 ? -3.100 -4.705 17.893 1.00 91.19 167 VAL A C 1
ATOM 1316 O O . VAL A 1 167 ? -2.338 -4.335 16.992 1.00 91.19 167 VAL A O 1
ATOM 1319 N N . LEU A 1 168 ? -4.137 -3.958 18.287 1.00 91.75 168 LEU A N 1
ATOM 1320 C CA . LEU A 1 168 ? -4.446 -2.649 17.725 1.00 91.75 168 LEU A CA 1
ATOM 1321 C C . LEU A 1 168 ? -3.638 -1.553 18.427 1.00 91.75 168 LEU A C 1
ATOM 1323 O O . LEU A 1 168 ? -3.591 -1.469 19.648 1.00 91.75 168 LEU A O 1
ATOM 1327 N N . ASP A 1 169 ? -3.062 -0.653 17.634 1.00 92.94 169 ASP A N 1
ATOM 1328 C CA . ASP A 1 169 ? -2.560 0.626 18.142 1.00 92.94 169 ASP A CA 1
ATOM 1329 C C . ASP A 1 169 ? -3.723 1.521 18.620 1.00 92.94 169 ASP A C 1
ATOM 1331 O O . ASP A 1 169 ? -4.849 1.405 18.125 1.00 92.94 169 ASP A O 1
ATOM 1335 N N . THR A 1 170 ? -3.456 2.477 19.514 1.00 91.00 170 THR A N 1
ATOM 1336 C CA . THR A 1 170 ? -4.460 3.397 20.079 1.00 91.00 170 THR A CA 1
ATOM 1337 C C . THR A 1 170 ? -5.274 4.093 18.987 1.00 91.00 170 THR A C 1
ATOM 1339 O O . THR A 1 170 ? -6.497 4.172 19.065 1.00 91.00 170 THR A O 1
ATOM 1342 N N . ARG A 1 171 ? -4.623 4.525 17.898 1.00 89.56 171 ARG A N 1
ATOM 1343 C CA . ARG A 1 171 ? -5.316 5.141 16.751 1.00 89.56 171 ARG A CA 1
ATOM 1344 C C . ARG A 1 171 ? -6.204 4.173 15.982 1.00 89.56 171 ARG A C 1
ATOM 1346 O O . ARG A 1 171 ? -7.201 4.587 15.394 1.00 89.56 171 ARG A O 1
ATOM 1353 N N . SER A 1 172 ? -5.819 2.903 15.923 1.00 90.31 172 SER A N 1
ATOM 1354 C CA . SER A 1 172 ? -6.626 1.863 15.291 1.00 90.31 172 SER A CA 1
ATOM 1355 C C . SER A 1 172 ? -7.874 1.576 16.131 1.00 90.31 172 SER A C 1
ATOM 1357 O O . SER A 1 172 ? -8.943 1.394 15.554 1.00 90.31 172 SER A O 1
ATOM 1359 N N . ILE A 1 173 ? -7.763 1.612 17.465 1.00 90.38 173 ILE A N 1
ATOM 1360 C CA . ILE A 1 173 ? -8.904 1.506 18.391 1.00 90.38 173 ILE A CA 1
ATOM 1361 C C . ILE A 1 173 ? -9.861 2.686 18.186 1.00 90.38 173 ILE A C 1
ATOM 1363 O O . ILE A 1 173 ? -11.029 2.476 17.875 1.00 90.38 173 ILE A O 1
ATOM 1367 N N . GLU A 1 174 ? -9.356 3.923 18.224 1.00 88.44 174 GLU A N 1
ATOM 1368 C CA . GLU A 1 174 ? -10.166 5.125 17.966 1.00 88.44 174 GLU A CA 1
ATOM 1369 C C . GLU A 1 174 ? -10.886 5.060 16.611 1.00 88.44 174 GLU A C 1
ATOM 1371 O O . GLU A 1 174 ? -12.062 5.412 16.495 1.00 88.44 174 GLU A O 1
ATOM 1376 N N . LEU A 1 175 ? -10.189 4.592 15.568 1.00 88.62 175 LEU A N 1
ATOM 1377 C CA . LEU A 1 175 ? -10.769 4.453 14.238 1.00 88.62 175 LEU A CA 1
ATOM 1378 C C . LEU A 1 175 ? -11.857 3.373 14.200 1.00 88.62 175 LEU A C 1
ATOM 1380 O O . LEU A 1 175 ? -12.882 3.580 13.552 1.00 88.62 175 LEU A O 1
ATOM 1384 N N . ARG A 1 176 ? -11.651 2.232 14.865 1.00 88.94 176 ARG A N 1
ATOM 1385 C CA . ARG A 1 176 ? -12.657 1.168 14.973 1.00 88.94 176 ARG A CA 1
ATOM 1386 C C . ARG A 1 176 ? -13.919 1.691 15.644 1.00 88.94 176 ARG A C 1
ATOM 1388 O O . ARG A 1 176 ? -15.006 1.524 15.090 1.00 88.94 176 ARG A O 1
ATOM 1395 N N . ASP A 1 177 ? -13.765 2.338 16.789 1.00 86.56 177 ASP A N 1
ATOM 1396 C CA . ASP A 1 177 ? -14.882 2.816 17.598 1.00 86.56 177 ASP A CA 1
ATOM 1397 C C . ASP A 1 177 ? -15.656 3.901 16.832 1.00 86.56 177 ASP A C 1
ATOM 1399 O O . ASP A 1 177 ? -16.881 3.851 16.722 1.00 86.56 177 ASP A O 1
ATOM 1403 N N . HIS A 1 178 ? -14.942 4.807 16.151 1.00 84.25 178 HIS A N 1
ATOM 1404 C CA . HIS A 1 178 ? -15.561 5.813 15.287 1.00 84.25 178 HIS A CA 1
ATOM 1405 C C . HIS A 1 178 ? -16.343 5.216 14.104 1.00 84.25 178 HIS A C 1
ATOM 1407 O O . HIS A 1 178 ? -17.346 5.780 13.661 1.00 84.25 178 HIS A O 1
ATOM 1413 N N . LEU A 1 179 ? -15.881 4.093 13.550 1.00 82.38 179 LEU A N 1
ATOM 1414 C CA . LEU A 1 179 ? -16.512 3.448 12.399 1.00 82.38 179 LEU A CA 1
ATOM 1415 C C . LEU A 1 179 ? -17.680 2.527 12.769 1.00 82.38 179 LEU A C 1
ATOM 1417 O O . LEU A 1 179 ? -18.531 2.286 11.902 1.00 82.38 179 LEU A O 1
ATOM 1421 N N . THR A 1 180 ? -17.706 2.007 13.994 1.00 76.69 180 THR A N 1
ATOM 1422 C CA . THR A 1 180 ? -18.734 1.075 14.476 1.00 76.69 180 THR A CA 1
ATOM 1423 C C . THR A 1 180 ? -19.995 1.841 14.867 1.00 76.69 180 THR A C 1
ATOM 1425 O O . THR A 1 180 ? -21.050 1.562 14.299 1.00 76.69 180 THR A O 1
ATOM 1428 N N . ASP A 1 181 ? -19.857 2.913 15.657 1.00 73.31 181 ASP A N 1
ATOM 1429 C CA . ASP A 1 181 ? -20.994 3.645 16.227 1.00 73.31 181 ASP A CA 1
ATOM 1430 C C . ASP A 1 181 ? -20.970 5.145 15.888 1.00 73.31 181 ASP A C 1
ATOM 1432 O O . ASP A 1 181 ? -20.758 6.006 16.749 1.00 73.31 181 ASP A O 1
ATOM 1436 N N . PRO A 1 182 ? -21.238 5.521 14.621 1.00 69.81 182 PRO A N 1
ATOM 1437 C CA . PRO A 1 182 ? -21.271 6.929 14.234 1.00 69.81 182 PRO A CA 1
ATOM 1438 C C . PRO A 1 182 ? -22.342 7.704 15.015 1.00 69.81 182 PRO A C 1
ATOM 1440 O O . PRO A 1 182 ? -22.128 8.862 15.368 1.00 69.81 182 PRO A O 1
ATOM 1443 N N . ALA A 1 183 ? -23.471 7.063 15.333 1.00 66.75 183 ALA A N 1
ATOM 1444 C CA . ALA A 1 183 ? -24.537 7.661 16.130 1.00 66.75 183 ALA A CA 1
ATOM 1445 C C . ALA A 1 183 ? -24.083 7.948 17.568 1.00 66.75 183 ALA A C 1
ATOM 1447 O O . ALA A 1 183 ? -24.296 9.054 18.056 1.00 66.75 183 ALA A O 1
ATOM 1448 N N . GLU A 1 184 ? -23.381 7.014 18.213 1.00 67.25 184 GLU A N 1
ATOM 1449 C CA . GLU A 1 184 ? -22.855 7.232 19.562 1.00 67.25 184 GLU A CA 1
ATOM 1450 C C . GLU A 1 184 ? -21.800 8.343 19.573 1.00 67.25 184 GLU A C 1
ATOM 1452 O O . GLU A 1 184 ? -21.799 9.191 20.462 1.00 67.25 184 GLU A O 1
ATOM 1457 N N . THR A 1 185 ? -20.945 8.424 18.547 1.00 66.69 185 THR A N 1
ATOM 1458 C CA . THR A 1 185 ? -19.998 9.546 18.443 1.00 66.69 185 THR A CA 1
ATOM 1459 C C . THR A 1 185 ? -20.693 10.897 18.258 1.00 66.69 185 THR A C 1
ATOM 1461 O O . THR A 1 185 ? -20.228 11.894 18.812 1.00 66.69 185 THR A O 1
ATOM 1464 N N . LEU A 1 186 ? -21.824 10.944 17.542 1.00 74.38 186 LEU A N 1
ATOM 1465 C CA . LEU A 1 186 ? -22.637 12.156 17.419 1.00 74.38 186 LEU A CA 1
ATOM 1466 C C . LEU A 1 186 ? -23.311 12.523 18.743 1.00 74.38 186 LEU A C 1
ATOM 1468 O O . LEU A 1 186 ? -23.305 13.695 19.108 1.00 74.38 186 LEU A O 1
ATOM 1472 N N . GLU A 1 187 ? -23.840 11.552 19.485 1.00 75.69 187 GLU A N 1
ATOM 1473 C CA . GLU A 1 187 ? -24.414 11.779 20.817 1.00 75.69 187 GLU A CA 1
ATOM 1474 C C . GLU A 1 187 ? -23.346 12.240 21.820 1.00 75.69 187 GLU A C 1
ATOM 1476 O O . GLU A 1 187 ? -23.544 13.226 22.524 1.00 75.69 187 GLU A O 1
ATOM 1481 N N . ARG A 1 188 ? -22.153 11.632 21.825 1.00 73.69 188 ARG A N 1
ATOM 1482 C CA . ARG A 1 188 ? -21.015 12.102 22.636 1.00 73.69 188 ARG A CA 1
ATOM 1483 C C . ARG A 1 188 ? -20.592 13.522 22.258 1.00 73.69 188 ARG A C 1
ATOM 1485 O O . ARG A 1 188 ? -20.291 14.316 23.145 1.00 73.69 188 ARG A O 1
ATOM 1492 N N . ALA A 1 189 ? -20.597 13.869 20.969 1.00 77.88 189 ALA A N 1
ATOM 1493 C CA . ALA A 1 189 ? -20.300 15.226 20.511 1.00 77.88 189 ALA A CA 1
ATOM 1494 C C . ALA A 1 189 ? -21.371 16.237 20.957 1.00 77.88 189 ALA A C 1
ATOM 1496 O O . ALA A 1 189 ? -21.018 17.327 21.411 1.00 77.88 189 ALA A O 1
ATOM 1497 N N . LYS A 1 190 ? -22.658 15.862 20.896 1.00 80.25 190 LYS A N 1
ATOM 1498 C CA . LYS A 1 190 ? -23.763 16.657 21.454 1.00 80.25 190 LYS A CA 1
ATOM 1499 C C . LYS A 1 190 ? -23.602 16.844 22.964 1.00 80.25 190 LYS A C 1
ATOM 1501 O O . LYS A 1 190 ? -23.684 17.972 23.437 1.00 80.25 190 LYS A O 1
ATOM 1506 N N . ASN A 1 191 ? -23.286 15.778 23.703 1.00 86.62 191 ASN A N 1
ATOM 1507 C CA . ASN A 1 191 ? -23.057 15.821 25.152 1.00 86.62 191 ASN A CA 1
ATOM 1508 C C . ASN A 1 191 ? -21.851 16.698 25.518 1.00 86.62 191 ASN A C 1
ATOM 1510 O O . ASN A 1 191 ? -21.898 17.463 26.479 1.00 86.62 191 ASN A O 1
ATOM 1514 N N . ALA A 1 192 ? -20.794 16.664 24.708 1.00 84.38 192 ALA A N 1
ATOM 1515 C CA . ALA A 1 192 ? -19.637 17.546 24.834 1.00 84.38 192 ALA A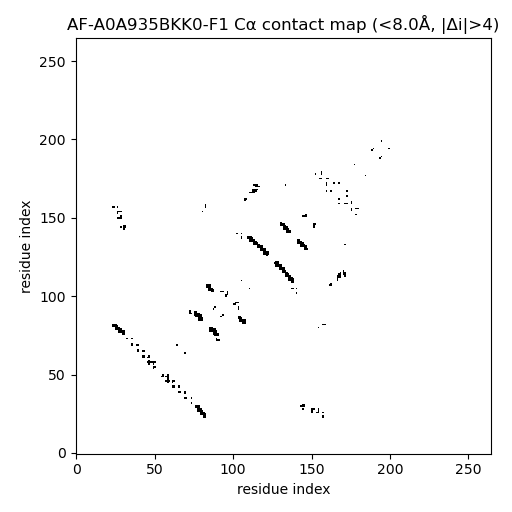 CA 1
ATOM 1516 C C . ALA A 1 192 ? -19.906 18.987 24.352 1.00 84.38 192 ALA A C 1
ATOM 1518 O O . ALA A 1 192 ? -18.985 19.803 24.338 1.00 84.38 192 ALA A O 1
ATOM 1519 N N . HIS A 1 193 ? -21.145 19.309 23.954 1.00 84.44 193 HIS A N 1
ATOM 1520 C CA . HIS A 1 193 ? -21.558 20.614 23.434 1.00 84.44 193 HIS A CA 1
ATOM 1521 C C . HIS A 1 193 ? -20.697 21.091 22.253 1.00 84.44 193 HIS A C 1
ATOM 1523 O O . HIS A 1 193 ? -20.485 22.289 22.059 1.00 84.44 193 HIS A O 1
ATOM 1529 N N . ILE A 1 194 ? -20.190 20.155 21.446 1.00 81.75 194 ILE A N 1
ATOM 1530 C CA . ILE A 1 194 ? -19.416 20.478 20.250 1.00 81.75 194 ILE A CA 1
ATOM 1531 C C . ILE A 1 194 ? -20.410 20.910 19.160 1.00 81.75 194 ILE A C 1
ATOM 1533 O O . ILE A 1 194 ? -21.272 20.116 18.774 1.00 81.75 194 ILE A O 1
ATOM 1537 N N . PRO A 1 195 ? -20.328 22.153 18.652 1.00 81.38 195 PRO A N 1
ATOM 1538 C CA . PRO A 1 195 ? -21.257 22.640 17.643 1.00 81.38 195 PRO A CA 1
ATOM 1539 C C . PRO A 1 195 ? -21.094 21.892 16.317 1.00 81.38 195 PRO A C 1
ATOM 1541 O O . PRO A 1 195 ? -20.026 21.362 16.002 1.00 81.38 195 PRO A O 1
ATOM 1544 N N . SER A 1 196 ? -22.165 21.871 15.520 1.00 79.50 196 SER A N 1
ATOM 1545 C CA . SER A 1 196 ? -22.175 21.179 14.232 1.00 79.50 196 SER A CA 1
ATOM 1546 C C . SER A 1 196 ? -21.100 21.719 13.283 1.00 79.50 196 SER A C 1
ATOM 1548 O O . SER A 1 196 ? -20.678 22.880 13.359 1.00 79.50 196 SER A O 1
ATOM 1550 N N . ALA A 1 197 ? -20.657 20.865 12.357 1.00 77.56 197 ALA A N 1
ATOM 1551 C CA . ALA A 1 197 ? -19.588 21.195 11.417 1.00 77.56 197 ALA A CA 1
ATOM 1552 C C . ALA A 1 197 ? -19.874 22.481 10.615 1.00 77.56 197 ALA A C 1
ATOM 1554 O O . ALA A 1 197 ? -18.958 23.267 10.384 1.00 77.56 197 ALA A O 1
ATOM 1555 N N . GLU A 1 198 ? -21.138 22.743 10.270 1.00 77.12 198 GLU A N 1
ATOM 1556 C CA . GLU A 1 198 ? -21.568 23.950 9.550 1.00 77.12 198 GLU A CA 1
ATOM 1557 C C . GLU A 1 198 ? -21.322 25.237 10.358 1.00 77.12 198 GLU A C 1
ATOM 1559 O O . GLU A 1 198 ? -20.816 26.236 9.832 1.00 77.12 198 GLU A O 1
ATOM 1564 N N . VAL A 1 199 ? -21.605 25.205 11.665 1.00 78.75 199 VAL A N 1
ATOM 1565 C CA . VAL A 1 199 ? -21.382 26.341 12.574 1.00 78.75 199 VAL A CA 1
ATOM 1566 C C . VAL A 1 199 ? -19.885 26.604 12.737 1.00 78.75 199 VAL A C 1
ATOM 1568 O O . VAL A 1 199 ? -19.434 27.754 12.650 1.00 78.75 199 VAL A O 1
ATOM 1571 N N . LEU A 1 200 ? -19.091 25.545 12.902 1.00 77.62 200 LEU A N 1
ATOM 1572 C CA . LEU A 1 200 ? -17.634 25.645 12.990 1.00 77.62 200 LEU A CA 1
ATOM 1573 C C . LEU A 1 200 ? -17.025 26.198 11.694 1.00 77.62 200 LEU A C 1
ATOM 1575 O O . LEU A 1 200 ? -16.169 27.084 11.738 1.00 77.62 200 LEU A O 1
ATOM 1579 N N . GLU A 1 201 ? -17.494 25.743 10.533 1.00 76.44 201 GLU A N 1
ATOM 1580 C CA . GLU A 1 201 ? -16.971 26.170 9.235 1.00 76.44 201 GLU A CA 1
ATOM 1581 C C . GLU A 1 201 ? -17.208 27.666 8.972 1.00 76.44 201 GLU A C 1
ATOM 1583 O O . GLU A 1 201 ? -16.311 28.365 8.483 1.00 76.44 201 GLU A O 1
ATOM 1588 N N . SER A 1 202 ? -18.366 28.195 9.384 1.00 74.38 202 SER A N 1
ATOM 1589 C CA . SER A 1 202 ? -18.654 29.635 9.323 1.00 74.38 202 SER A CA 1
ATOM 1590 C C . SER A 1 202 ? -17.688 30.465 10.191 1.00 74.38 202 SER A C 1
ATOM 1592 O O . SER A 1 202 ? -17.172 31.501 9.751 1.00 74.38 202 SER A O 1
ATOM 1594 N N . SER A 1 203 ? -17.344 29.961 11.380 1.00 73.06 203 SER A N 1
ATOM 1595 C CA . SER A 1 203 ? -16.405 30.599 12.311 1.00 73.06 203 SER A CA 1
ATOM 1596 C C . SER A 1 203 ? -14.974 30.609 11.759 1.00 73.06 203 SER A C 1
ATOM 1598 O O . SER A 1 203 ? -14.288 31.638 11.799 1.00 73.06 203 SER A O 1
ATOM 1600 N N . PHE A 1 204 ? -14.532 29.501 11.152 1.00 74.75 204 PHE A N 1
ATOM 1601 C CA . PHE A 1 204 ? -13.223 29.418 10.497 1.00 74.75 204 PHE A CA 1
ATOM 1602 C C . PHE A 1 204 ? -13.125 30.318 9.257 1.00 74.75 204 PHE A C 1
ATOM 1604 O O . PHE A 1 204 ? -12.092 30.965 9.053 1.00 74.75 204 PHE A O 1
ATOM 1611 N N . ARG A 1 205 ? -14.192 30.426 8.449 1.00 72.25 205 ARG A N 1
ATOM 1612 C CA . ARG A 1 205 ? -14.243 31.349 7.298 1.00 72.25 205 ARG A CA 1
ATOM 1613 C C . ARG A 1 205 ? -14.085 32.808 7.728 1.00 72.25 205 ARG A C 1
ATOM 1615 O O . ARG A 1 205 ? -13.287 33.532 7.128 1.00 72.25 205 ARG A O 1
ATOM 1622 N N . ASN A 1 206 ? -14.780 33.225 8.786 1.00 71.62 206 ASN A N 1
ATOM 1623 C CA . ASN A 1 206 ? -14.713 34.596 9.304 1.00 71.62 206 ASN A CA 1
ATOM 1624 C C . ASN A 1 206 ? -13.337 34.929 9.906 1.00 71.62 206 ASN A C 1
ATOM 1626 O O . ASN A 1 206 ? -12.791 36.006 9.651 1.00 71.62 206 ASN A O 1
ATOM 1630 N N . SER A 1 207 ? -12.733 33.979 10.627 1.00 70.62 207 SER A N 1
ATOM 1631 C CA . SER A 1 207 ? -11.355 34.071 11.133 1.00 70.62 207 SER A CA 1
ATOM 1632 C C . SER A 1 207 ? -10.332 34.272 10.003 1.00 70.62 207 SER A C 1
ATOM 1634 O O . SER A 1 207 ? -9.488 35.173 10.067 1.00 70.62 207 SER A O 1
ATOM 1636 N N . ARG A 1 208 ? -10.450 33.502 8.911 1.00 65.81 208 ARG A N 1
ATOM 1637 C CA . ARG A 1 208 ? -9.557 33.621 7.747 1.00 65.81 208 ARG A CA 1
ATOM 1638 C C . ARG A 1 208 ? -9.702 34.981 7.055 1.00 65.81 208 ARG A C 1
ATOM 1640 O O . ARG A 1 208 ? -8.693 35.586 6.705 1.00 65.81 208 ARG A O 1
ATOM 1647 N N . ARG A 1 209 ? -10.934 35.493 6.932 1.00 64.25 209 ARG A N 1
ATOM 1648 C CA . ARG A 1 209 ? -11.235 36.802 6.322 1.00 64.25 209 ARG A CA 1
ATOM 1649 C C . ARG A 1 209 ? -10.626 37.967 7.112 1.00 64.25 209 ARG A C 1
ATOM 1651 O O . ARG A 1 209 ? -10.031 38.856 6.508 1.00 64.25 209 ARG A O 1
ATOM 1658 N N . ARG A 1 210 ? -10.689 37.926 8.450 1.00 62.19 210 ARG A N 1
ATOM 1659 C CA . ARG A 1 210 ? -10.047 38.933 9.319 1.00 62.19 210 ARG A CA 1
ATOM 1660 C C . ARG A 1 210 ? -8.521 38.921 9.207 1.00 62.19 210 ARG A C 1
ATOM 1662 O O . ARG A 1 210 ? -7.910 39.984 9.181 1.00 62.19 210 ARG A O 1
ATOM 1669 N N . ARG A 1 211 ? -7.897 37.743 9.086 1.00 60.66 211 ARG A N 1
ATOM 1670 C CA . ARG A 1 211 ? -6.432 37.633 8.955 1.00 60.66 211 ARG A CA 1
ATOM 1671 C C . ARG A 1 211 ? -5.908 38.198 7.628 1.00 60.66 211 ARG A C 1
ATOM 1673 O O . ARG A 1 211 ? -4.829 38.772 7.619 1.00 60.66 211 ARG A O 1
ATOM 1680 N N . THR A 1 212 ? -6.677 38.082 6.543 1.00 59.12 212 THR A N 1
ATOM 1681 C CA . THR A 1 212 ? -6.335 38.672 5.233 1.00 59.12 212 THR A CA 1
ATOM 1682 C C . THR A 1 212 ? -6.607 40.180 5.165 1.00 59.12 212 THR A C 1
ATOM 1684 O O . THR A 1 212 ? -5.902 40.895 4.464 1.00 59.12 212 THR A O 1
ATOM 1687 N N . GLN A 1 213 ? -7.592 40.699 5.906 1.00 59.69 213 GLN A N 1
ATOM 1688 C CA . GLN A 1 213 ? -7.816 42.150 5.986 1.00 59.69 213 GLN A CA 1
ATOM 1689 C C . GLN A 1 213 ? -6.748 42.857 6.827 1.00 59.69 213 GLN A C 1
ATOM 1691 O O . GLN A 1 213 ? -6.307 43.939 6.456 1.00 59.69 213 GLN A O 1
ATOM 1696 N N . ASN A 1 214 ? -6.257 42.222 7.895 1.00 54.53 214 ASN A N 1
ATOM 1697 C CA . ASN A 1 214 ? -5.225 42.818 8.748 1.00 54.53 214 ASN A CA 1
ATOM 1698 C C . ASN A 1 214 ? -3.819 42.829 8.109 1.00 54.53 214 ASN A C 1
ATOM 1700 O O . ASN A 1 214 ? -2.923 43.486 8.628 1.00 54.53 214 ASN A O 1
ATOM 1704 N N . SER A 1 215 ? -3.611 42.120 6.991 1.00 54.22 215 SER A N 1
ATOM 1705 C CA . SER A 1 215 ? -2.376 42.196 6.193 1.00 54.22 215 SER A CA 1
ATOM 1706 C C . SER A 1 215 ? -2.406 43.275 5.103 1.00 54.22 215 SER A C 1
ATOM 1708 O O . SER A 1 215 ? -1.384 43.491 4.462 1.00 54.22 215 SER A O 1
ATOM 1710 N N . ASN A 1 216 ? -3.548 43.945 4.897 1.00 51.31 216 ASN A N 1
ATOM 1711 C CA . ASN A 1 216 ? -3.733 44.988 3.878 1.00 51.31 216 ASN A CA 1
ATOM 1712 C C . ASN A 1 216 ? -4.003 46.382 4.475 1.00 51.31 216 ASN A C 1
ATOM 1714 O O . ASN A 1 216 ? -4.411 47.291 3.753 1.00 51.31 216 ASN A O 1
ATOM 1718 N N . SER A 1 217 ? -3.763 46.579 5.772 1.00 42.44 217 SER A N 1
ATOM 1719 C CA . SER A 1 217 ? -3.780 47.914 6.374 1.00 42.44 217 SER A CA 1
ATOM 1720 C C . SER A 1 217 ? -2.519 48.684 5.940 1.00 42.44 217 SER A C 1
ATOM 1722 O O . SER A 1 217 ? -1.413 48.190 6.173 1.00 42.44 217 SER A O 1
ATOM 1724 N N . PRO A 1 218 ? -2.639 49.869 5.311 1.00 45.75 218 PRO A N 1
ATOM 1725 C CA . PRO A 1 218 ? -1.493 50.695 4.944 1.00 45.75 218 PRO A CA 1
ATOM 1726 C C . PRO A 1 218 ? -0.723 51.133 6.192 1.00 45.75 218 PRO A C 1
ATOM 1728 O O . PRO A 1 218 ? -1.304 51.345 7.258 1.00 45.75 218 PRO A O 1
ATOM 1731 N N . GLN A 1 219 ? 0.597 51.265 6.039 1.00 44.47 219 GLN A N 1
ATOM 1732 C CA . GLN A 1 219 ? 1.495 51.807 7.052 1.00 44.47 219 GLN A CA 1
ATOM 1733 C C . GLN A 1 219 ? 0.916 53.106 7.624 1.00 44.47 219 GLN A C 1
ATOM 1735 O O . GLN A 1 219 ? 0.855 54.122 6.932 1.00 44.47 219 GLN A O 1
ATOM 1740 N N . ILE A 1 220 ? 0.535 53.094 8.902 1.00 45.44 220 ILE A N 1
ATOM 1741 C CA . ILE A 1 220 ? 0.490 54.335 9.665 1.00 45.44 220 ILE A CA 1
ATOM 1742 C C . ILE A 1 220 ? 1.952 54.735 9.841 1.00 45.44 220 ILE A C 1
ATOM 1744 O O . ILE A 1 220 ? 2.683 54.157 10.645 1.00 45.44 220 ILE A O 1
ATOM 1748 N N . VAL A 1 221 ? 2.378 55.695 9.023 1.00 52.06 221 VAL A N 1
ATOM 1749 C CA . VAL A 1 221 ? 3.581 56.492 9.239 1.00 52.06 221 VAL A CA 1
ATOM 1750 C C . VAL A 1 221 ? 3.422 57.157 10.604 1.00 52.06 221 VAL A C 1
ATOM 1752 O O . VAL A 1 221 ? 2.759 58.182 10.738 1.00 52.06 221 VAL A O 1
ATOM 1755 N N . VAL A 1 222 ? 3.993 56.549 11.642 1.00 51.50 222 VAL A N 1
ATOM 1756 C CA . VAL A 1 222 ? 4.240 57.251 12.900 1.00 51.50 222 VAL A CA 1
ATOM 1757 C C . VAL A 1 222 ? 5.515 58.047 12.694 1.00 51.50 222 VAL A C 1
ATOM 1759 O O . VAL A 1 222 ? 6.630 57.524 12.717 1.00 51.50 222 VAL A O 1
ATOM 1762 N N . THR A 1 223 ? 5.311 59.327 12.412 1.00 50.69 223 THR A N 1
ATOM 1763 C CA . THR A 1 223 ? 6.355 60.328 12.269 1.00 50.69 223 THR A CA 1
ATOM 1764 C C . THR A 1 223 ? 7.163 60.444 13.561 1.00 50.69 223 THR A C 1
ATOM 1766 O O . THR A 1 223 ? 6.647 60.484 14.674 1.00 50.69 223 THR A O 1
ATOM 1769 N N . ASN A 1 224 ? 8.468 60.498 13.347 1.00 49.38 224 ASN A N 1
ATOM 1770 C CA . ASN A 1 224 ? 9.572 60.643 14.277 1.00 49.38 224 ASN A CA 1
ATOM 1771 C C . ASN A 1 224 ? 9.371 61.786 15.301 1.00 49.38 224 ASN A C 1
ATOM 1773 O O . ASN A 1 224 ? 9.336 62.955 14.917 1.00 49.38 224 ASN A O 1
ATOM 1777 N N . GLN A 1 225 ? 9.335 61.472 16.603 1.00 48.53 225 GLN A N 1
ATOM 1778 C CA . GLN A 1 225 ? 9.679 62.433 17.657 1.00 48.53 225 GLN A CA 1
ATOM 1779 C C . GLN A 1 225 ? 10.871 61.939 18.485 1.00 48.53 225 GLN A C 1
ATOM 1781 O O . GLN A 1 225 ? 10.806 61.049 19.328 1.00 48.53 225 GLN A O 1
ATOM 1786 N N . LYS A 1 226 ? 11.985 62.598 18.177 1.00 47.88 226 LYS A N 1
ATOM 1787 C CA . LYS A 1 226 ? 13.271 62.708 18.859 1.00 47.88 226 LYS A CA 1
ATOM 1788 C C . LYS A 1 226 ? 13.127 62.841 20.384 1.00 47.88 226 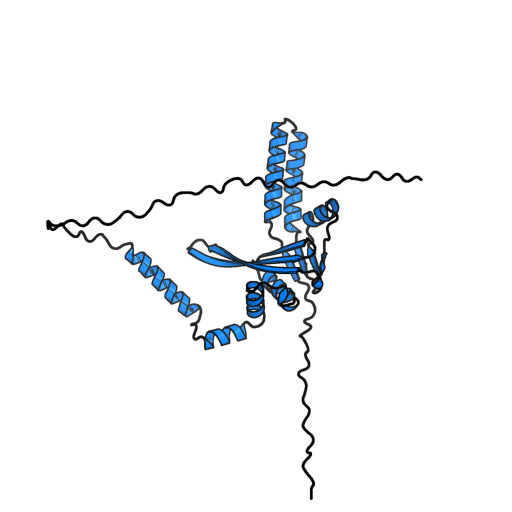LYS A C 1
ATOM 1790 O O . LYS A 1 226 ? 12.819 63.913 20.889 1.00 47.88 226 LYS A O 1
ATOM 1795 N N . GLY A 1 227 ? 13.471 61.781 21.113 1.00 39.22 227 GLY A N 1
ATOM 1796 C CA . GLY A 1 227 ? 13.616 61.785 22.571 1.00 39.22 227 GLY A CA 1
ATOM 1797 C C . GLY A 1 227 ? 14.844 60.987 22.997 1.00 39.22 227 GLY A C 1
ATOM 1798 O O . GLY A 1 227 ? 14.825 59.763 23.037 1.00 39.22 227 GLY A O 1
ATOM 1799 N N . ARG A 1 228 ? 15.944 61.688 23.286 1.00 46.44 228 ARG A N 1
ATOM 1800 C CA . ARG A 1 228 ? 17.156 61.124 23.897 1.00 46.44 228 ARG A CA 1
ATOM 1801 C C . ARG A 1 228 ? 16.813 60.551 25.278 1.00 46.44 228 ARG A C 1
ATOM 1803 O O . ARG A 1 228 ? 16.325 61.317 26.101 1.00 46.44 228 ARG A O 1
ATOM 1810 N N . ARG A 1 229 ? 17.205 59.303 25.573 1.00 42.34 229 ARG A N 1
ATOM 1811 C CA . ARG A 1 229 ? 18.075 58.915 26.713 1.00 42.34 229 ARG A CA 1
ATOM 1812 C C . ARG A 1 229 ? 18.024 57.409 27.024 1.00 42.34 229 ARG A C 1
ATOM 1814 O O . ARG A 1 229 ? 16.974 56.789 27.016 1.00 42.34 229 ARG A O 1
ATOM 1821 N N . ALA A 1 230 ? 19.206 56.931 27.417 1.00 43.12 230 ALA A N 1
ATOM 1822 C CA . ALA A 1 230 ? 19.481 55.858 28.376 1.00 43.12 230 ALA A CA 1
ATOM 1823 C C . ALA A 1 230 ? 19.256 54.387 27.960 1.00 43.12 230 ALA A C 1
ATOM 1825 O O . ALA A 1 230 ? 18.267 53.747 28.293 1.00 43.12 230 ALA A O 1
ATOM 1826 N N . SER A 1 231 ? 20.294 53.837 27.323 1.00 50.50 231 SER A N 1
ATOM 1827 C CA . SER A 1 231 ? 21.048 52.655 27.787 1.00 50.50 231 SER A CA 1
ATOM 1828 C C . SER A 1 231 ? 20.337 51.629 28.689 1.00 50.50 231 SER A C 1
ATOM 1830 O O . SER A 1 231 ? 20.244 51.851 29.896 1.00 50.50 231 SER A O 1
ATOM 1832 N N . ARG A 1 232 ? 20.061 50.430 28.147 1.00 47.38 232 ARG A N 1
ATOM 1833 C CA . ARG A 1 232 ? 20.289 49.137 28.830 1.00 47.38 232 ARG A CA 1
ATOM 1834 C C . ARG A 1 232 ? 20.671 48.046 27.810 1.00 47.38 232 ARG A C 1
ATOM 1836 O O . ARG A 1 232 ? 19.992 47.929 26.791 1.00 47.38 232 ARG A O 1
ATOM 1843 N N . PRO A 1 233 ? 21.730 47.252 28.053 1.00 46.47 233 PRO A N 1
ATOM 1844 C CA . PRO A 1 233 ? 22.126 46.161 27.169 1.00 46.47 233 PRO A CA 1
ATOM 1845 C C . PRO A 1 233 ? 21.235 44.938 27.424 1.00 46.47 233 PRO A C 1
ATOM 1847 O O . PRO A 1 233 ? 21.226 44.390 28.526 1.00 46.47 233 PRO A O 1
ATOM 1850 N N . CYS A 1 234 ? 20.478 44.508 26.412 1.00 44.00 234 CYS A N 1
ATOM 1851 C CA . CYS A 1 234 ? 19.752 43.242 26.465 1.00 44.00 234 CYS A CA 1
ATOM 1852 C C . CYS A 1 234 ? 20.666 42.112 25.975 1.00 44.00 234 CYS A C 1
ATOM 1854 O O . CYS A 1 234 ? 21.385 42.242 24.984 1.00 44.00 234 CYS A O 1
ATOM 1856 N N . GLN A 1 235 ? 20.697 41.048 26.764 1.00 46.84 235 GLN A N 1
ATOM 1857 C CA . GLN A 1 235 ? 21.729 40.028 26.793 1.00 46.84 235 GLN A CA 1
ATOM 1858 C C . GLN A 1 235 ? 21.665 39.073 25.595 1.00 46.84 235 GLN A C 1
ATOM 1860 O O . GLN A 1 235 ? 20.602 38.733 25.082 1.00 46.84 235 GLN A O 1
ATOM 1865 N N . ARG A 1 236 ? 22.861 38.621 25.203 1.00 43.62 236 ARG A N 1
ATOM 1866 C CA . ARG A 1 236 ? 23.149 37.522 24.274 1.00 43.62 236 ARG A CA 1
ATOM 1867 C C . ARG A 1 236 ? 22.256 36.304 24.539 1.00 43.62 236 ARG A C 1
ATOM 1869 O O . ARG A 1 236 ? 22.370 35.684 25.592 1.00 43.62 236 ARG A O 1
ATOM 1876 N N . THR A 1 237 ? 21.484 35.885 23.544 1.00 49.34 237 THR A N 1
ATOM 1877 C CA . THR A 1 237 ? 20.965 34.514 23.466 1.00 49.34 237 THR A CA 1
ATOM 1878 C C . THR A 1 237 ? 22.044 33.566 22.919 1.00 49.34 237 THR A C 1
ATOM 1880 O O . THR A 1 237 ? 22.829 33.953 22.046 1.00 49.34 237 THR A O 1
ATOM 1883 N N . PRO A 1 238 ? 22.154 32.336 23.455 1.00 52.09 238 PRO A N 1
ATOM 1884 C CA . PRO A 1 238 ? 23.284 31.459 23.193 1.00 52.09 238 PRO A CA 1
ATOM 1885 C C . PRO A 1 238 ? 23.181 30.724 21.853 1.00 52.09 238 PRO A C 1
ATOM 1887 O O . PRO A 1 238 ? 22.143 30.216 21.436 1.00 52.09 238 PRO A O 1
ATOM 1890 N N . ARG A 1 239 ? 24.349 30.643 21.221 1.00 44.62 239 ARG A N 1
ATOM 1891 C CA . ARG A 1 239 ? 24.695 29.878 20.026 1.00 44.62 239 ARG A CA 1
ATOM 1892 C C . ARG A 1 239 ? 24.592 28.381 20.355 1.00 44.62 239 ARG A C 1
ATOM 1894 O O . ARG A 1 239 ? 25.432 27.864 21.088 1.00 44.62 239 ARG A O 1
ATOM 1901 N N . PHE A 1 240 ? 23.575 27.694 19.833 1.00 45.09 240 PHE A N 1
ATOM 1902 C CA . PHE A 1 240 ? 23.474 26.234 19.922 1.00 45.09 240 PHE A CA 1
ATOM 1903 C C . PHE A 1 240 ? 24.661 25.604 19.180 1.00 45.09 240 PHE A C 1
ATOM 1905 O O . PHE A 1 240 ? 24.794 25.705 17.961 1.00 45.09 240 PHE A O 1
ATOM 1912 N N . ARG A 1 241 ? 25.572 25.016 19.958 1.00 46.12 241 ARG A N 1
ATOM 1913 C CA . ARG A 1 241 ? 26.754 24.291 19.501 1.00 46.12 241 ARG A CA 1
ATOM 1914 C C . ARG A 1 241 ? 26.311 22.880 19.105 1.00 46.12 241 ARG A C 1
ATOM 1916 O O . ARG A 1 241 ? 25.845 22.125 19.952 1.00 46.12 241 ARG A O 1
ATOM 1923 N N . LEU A 1 242 ? 26.451 22.557 17.820 1.00 47.91 242 LEU A N 1
ATOM 1924 C CA . LEU A 1 242 ? 26.358 21.200 17.281 1.00 47.91 242 LEU A CA 1
ATOM 1925 C C . LEU A 1 242 ? 27.355 20.301 18.025 1.00 47.91 242 LEU A C 1
ATOM 1927 O O . LEU A 1 242 ? 28.563 20.526 17.957 1.00 47.91 242 LEU A O 1
ATOM 1931 N N . LEU A 1 243 ? 26.840 19.310 18.749 1.00 49.19 243 LEU A N 1
ATOM 1932 C CA . LEU A 1 243 ? 27.621 18.193 19.260 1.00 49.19 243 LEU A CA 1
ATOM 1933 C C . LEU A 1 243 ? 27.458 17.030 18.284 1.00 49.19 243 LEU A C 1
ATOM 1935 O O . LEU A 1 243 ? 26.379 16.451 18.162 1.00 49.19 243 LEU A O 1
ATOM 1939 N N . SER A 1 244 ? 28.547 16.724 17.583 1.00 49.72 244 SER A N 1
ATOM 1940 C CA . SER A 1 244 ? 28.745 15.468 16.868 1.00 49.72 244 SER A CA 1
ATOM 1941 C C . SER A 1 244 ? 28.595 14.285 17.830 1.00 49.72 244 SER A C 1
ATOM 1943 O O . SER A 1 244 ? 29.239 14.289 18.883 1.00 49.72 244 SER A O 1
ATOM 1945 N N . PRO A 1 245 ? 27.822 13.242 17.491 1.00 56.44 245 PRO A N 1
ATOM 1946 C CA . PRO A 1 245 ? 27.904 11.980 18.201 1.00 56.44 245 PRO A CA 1
ATOM 1947 C C . PRO A 1 245 ? 29.167 11.239 17.756 1.00 56.44 245 PRO A C 1
ATOM 1949 O O . PRO A 1 245 ? 29.359 10.917 16.584 1.00 56.44 245 PRO A O 1
ATOM 1952 N N . GLY A 1 246 ? 30.050 11.030 18.730 1.00 44.47 246 GLY A N 1
ATOM 1953 C CA . GLY A 1 246 ? 31.294 10.299 18.587 1.00 44.47 246 GLY A CA 1
ATOM 1954 C C . GLY A 1 246 ? 31.079 8.831 18.232 1.00 44.47 246 GLY A C 1
ATOM 1955 O O . GLY A 1 246 ? 30.212 8.143 18.771 1.00 44.47 246 GLY A O 1
ATOM 1956 N N . SER A 1 247 ? 31.955 8.373 17.348 1.00 51.16 247 SER A N 1
ATOM 1957 C CA . SER A 1 247 ? 32.325 6.987 17.116 1.00 51.16 247 SER A CA 1
ATOM 1958 C C . SER A 1 247 ? 32.615 6.264 18.436 1.00 51.16 247 SER A C 1
ATOM 1960 O O . SER A 1 247 ? 33.603 6.557 19.110 1.00 51.16 247 SER A O 1
ATOM 1962 N N . ARG A 1 248 ? 31.782 5.281 18.783 1.00 46.09 248 ARG A N 1
ATOM 1963 C CA . ARG A 1 248 ? 32.160 4.199 19.695 1.00 46.09 248 ARG A CA 1
ATOM 1964 C C . ARG A 1 248 ? 32.201 2.908 18.895 1.00 46.09 248 ARG A C 1
ATOM 1966 O O . ARG A 1 248 ? 31.169 2.344 18.551 1.00 46.09 248 ARG A O 1
ATOM 1973 N N . SER A 1 249 ? 33.422 2.485 18.591 1.00 46.00 249 SER A N 1
ATOM 1974 C CA . SER A 1 249 ? 33.761 1.123 18.208 1.00 46.00 249 SER A CA 1
ATOM 1975 C C . SER A 1 249 ? 33.445 0.199 19.383 1.00 46.00 249 SER A C 1
ATOM 1977 O O . SER A 1 249 ? 34.083 0.298 20.432 1.00 46.00 249 SER A O 1
ATOM 1979 N N . ILE A 1 250 ? 32.461 -0.679 19.217 1.00 49.59 250 ILE A N 1
ATOM 1980 C CA . ILE A 1 250 ? 32.256 -1.815 20.112 1.00 49.59 250 ILE A CA 1
ATOM 1981 C C . ILE A 1 250 ? 32.949 -3.007 19.463 1.00 49.59 250 ILE A C 1
ATOM 1983 O O . ILE A 1 250 ? 32.495 -3.548 18.459 1.00 49.59 250 ILE A O 1
ATOM 1987 N N . SER A 1 251 ? 34.095 -3.358 20.036 1.00 47.81 251 SER A N 1
ATOM 1988 C CA . SER A 1 251 ? 34.761 -4.637 19.867 1.00 47.81 251 SER A CA 1
ATOM 1989 C C . SER A 1 251 ? 34.025 -5.698 20.692 1.00 47.81 251 SER A C 1
ATOM 1991 O O . SER A 1 251 ? 34.039 -5.653 21.921 1.00 47.81 251 SER A O 1
ATOM 1993 N N . SER A 1 252 ? 33.421 -6.662 20.013 1.00 48.72 252 SER A N 1
ATOM 1994 C CA . SER A 1 252 ? 33.080 -7.992 20.528 1.00 48.72 252 SER A CA 1
ATOM 1995 C C . SER A 1 252 ? 33.362 -8.930 19.349 1.00 48.72 252 SER A C 1
ATOM 1997 O O . SER A 1 252 ? 32.715 -8.807 18.317 1.00 48.72 252 SER A O 1
ATOM 1999 N N . GLY A 1 253 ? 34.417 -9.743 19.341 1.00 48.03 253 GLY A N 1
ATOM 2000 C CA . GLY A 1 253 ? 34.727 -10.701 20.396 1.00 48.03 253 GLY A CA 1
ATOM 2001 C C . GLY A 1 253 ? 33.701 -11.830 20.342 1.00 48.03 253 GLY A C 1
ATOM 2002 O O . GLY A 1 253 ? 32.939 -11.996 21.286 1.00 48.03 253 GLY A O 1
ATOM 2003 N N . PHE A 1 254 ? 33.605 -12.510 19.196 1.00 46.34 254 PHE A N 1
ATOM 2004 C CA . PHE A 1 254 ? 32.776 -13.700 19.025 1.00 46.34 254 PHE A CA 1
ATOM 2005 C C . PHE A 1 254 ? 33.643 -14.805 18.421 1.00 46.34 254 PHE A C 1
ATOM 2007 O O . PHE A 1 254 ? 33.774 -14.940 17.206 1.00 46.34 254 PHE A O 1
ATOM 2014 N N . ASP A 1 255 ? 34.286 -15.543 19.322 1.00 49.53 255 ASP A N 1
ATOM 2015 C CA . ASP A 1 255 ? 34.807 -16.876 19.065 1.00 49.53 255 ASP A CA 1
ATOM 2016 C C . ASP A 1 255 ? 33.631 -17.812 18.777 1.00 49.53 255 ASP A C 1
ATOM 2018 O O . ASP A 1 255 ? 32.720 -17.953 19.593 1.00 49.53 255 ASP A O 1
ATOM 2022 N N . LEU A 1 256 ? 33.660 -18.481 17.627 1.00 50.72 256 LEU A N 1
ATOM 2023 C CA . LEU A 1 256 ? 32.891 -19.700 17.411 1.00 50.72 256 LEU A CA 1
ATOM 2024 C C . LEU A 1 256 ? 33.709 -20.643 16.538 1.00 50.72 256 LEU A C 1
ATOM 2026 O O . LEU A 1 256 ? 33.705 -20.600 15.306 1.00 50.72 256 LEU A O 1
ATOM 2030 N N . ALA A 1 257 ? 34.438 -21.500 17.247 1.00 44.97 257 ALA A N 1
ATOM 2031 C CA . ALA A 1 257 ? 34.972 -22.748 16.749 1.00 44.97 257 ALA A CA 1
ATOM 2032 C C . ALA A 1 257 ? 33.859 -23.516 16.022 1.00 44.97 257 ALA A C 1
ATOM 2034 O O . ALA A 1 257 ? 32.883 -23.953 16.629 1.00 44.97 257 ALA A O 1
ATOM 2035 N N . THR A 1 258 ? 34.000 -23.666 14.706 1.00 53.41 258 THR A N 1
ATOM 2036 C CA . THR A 1 258 ? 33.180 -24.598 13.932 1.00 53.41 258 THR A CA 1
ATOM 2037 C C . THR A 1 258 ? 33.929 -25.918 13.864 1.00 53.41 258 THR A C 1
ATOM 2039 O O . THR A 1 258 ? 34.872 -26.099 13.093 1.00 53.41 258 THR A O 1
ATOM 2042 N N . GLU A 1 259 ? 33.506 -26.819 14.743 1.00 53.09 259 GLU A N 1
ATOM 2043 C CA . GLU A 1 259 ? 33.869 -28.226 14.796 1.00 53.09 259 GLU A CA 1
ATOM 2044 C C . GLU A 1 259 ? 33.476 -28.904 13.471 1.00 53.09 259 GLU A C 1
ATOM 2046 O O . GLU A 1 259 ? 32.299 -29.075 13.151 1.00 53.09 259 GLU A O 1
ATOM 2051 N N . ARG A 1 260 ? 34.480 -29.285 12.672 1.00 51.06 260 ARG A N 1
ATOM 2052 C CA . ARG A 1 260 ? 34.319 -30.268 11.596 1.00 51.06 260 ARG A CA 1
ATOM 2053 C C . ARG A 1 260 ? 34.057 -31.625 12.246 1.00 51.06 260 ARG A C 1
ATOM 2055 O O . ARG A 1 260 ? 34.988 -32.232 12.770 1.00 51.06 260 ARG A O 1
ATOM 2062 N N . ARG A 1 261 ? 32.828 -32.132 12.148 1.00 55.53 261 ARG A N 1
ATOM 2063 C CA . ARG A 1 261 ? 32.565 -33.570 12.265 1.00 55.53 261 ARG A CA 1
ATOM 2064 C C . ARG A 1 261 ? 32.126 -34.149 10.935 1.00 55.53 261 ARG A C 1
ATOM 2066 O O . ARG A 1 261 ? 31.086 -33.817 10.380 1.00 55.53 261 ARG A O 1
ATOM 2073 N N . SER A 1 262 ? 32.999 -35.029 10.481 1.00 54.78 262 SER A N 1
ATOM 2074 C CA . SER A 1 262 ? 32.822 -36.104 9.527 1.00 54.78 262 SER A CA 1
ATOM 2075 C C . SER A 1 262 ? 31.624 -36.998 9.871 1.00 54.78 262 SER A C 1
ATOM 2077 O O . SER A 1 262 ? 31.477 -37.415 11.017 1.00 54.78 262 SER A O 1
ATOM 2079 N N . ALA A 1 263 ? 30.835 -37.347 8.859 1.00 53.94 263 ALA A N 1
ATOM 2080 C CA . ALA A 1 263 ? 30.105 -38.610 8.716 1.00 53.94 263 ALA A CA 1
ATOM 2081 C C . ALA A 1 263 ? 29.783 -38.713 7.210 1.00 53.94 263 ALA A C 1
ATOM 2083 O O . ALA A 1 263 ? 29.158 -37.808 6.669 1.00 53.94 263 ALA A O 1
ATOM 2084 N N . SER A 1 264 ? 30.417 -39.583 6.422 1.00 57.19 264 SER A N 1
ATOM 2085 C CA . SER A 1 264 ? 30.232 -41.042 6.384 1.00 57.19 264 SER A CA 1
ATOM 2086 C C . SER A 1 264 ? 28.792 -41.421 6.034 1.00 57.19 264 SER A C 1
ATOM 2088 O O . SER A 1 264 ? 28.006 -41.663 6.944 1.00 57.19 264 SER A O 1
ATOM 2090 N N . PHE A 1 265 ? 28.456 -41.401 4.741 1.00 54.16 265 PHE A N 1
ATOM 2091 C CA . PHE A 1 265 ? 27.860 -42.479 3.926 1.00 54.16 265 PHE A CA 1
ATOM 2092 C C . PHE A 1 265 ? 27.264 -41.898 2.640 1.00 54.16 265 PHE A C 1
ATOM 2094 O O . PHE A 1 265 ? 26.590 -40.847 2.721 1.00 54.16 265 PHE A O 1
#